Protein AF-A0A1Z9FB48-F1 (afdb_monomer_lite)

Secondary structure (DSSP, 8-state):
-EEEPGGGSTTTT-TTTHHHHTSHHHHHHHHHHHHHHHHHHHHTT--EEE---TT--TT-SSHHHHHHHHHHHHHHHHHHHHTT-SSSTTSSEEEEE--STTHHHHHHHHGGGS-HHHHHHEEEE--SSS--HHHHHTTTTTSEEEEEHHHHHHHHS----TT-HHHHHHHHHTTTSPPEEEE--B-TTTSTT--TTSPPPHHHHHHTT--HHHHTSBPSS---HHHHHHHHTTTTTSEEEE--TTTHHHHHHHHHHHHHHHHHHTS---PPPP---------

Sequence (283 aa):
MVRLGSDVLPVYTEPTWSYFWRKPDVRKYCETNFAHVGAKARELDVRLSMHPGQFTVLASDNPDIVNRSIEEFEYHVDCIRWMGYGQQFQDFKCNIHISGRQGPPGIINALPRLSQEARNVITIENDEMSWGIDASLELEKHVALVLDIHHHWVRTGEYIQPSDDRYHRVVDSWRGVRPVIHYSVSREDLLVGHDADTLPNMDELLEQGFKKQKLRAHSDMMWNNAVNDWALLFNDTADIMVESKHKNLASQKLLEHKVNTVCDLNNFKTVNVPKQELVSAKA

pLDDT: mean 92.71, std 16.54, range [28.78, 98.88]

Radius of gyration: 22.73 Å; chains: 1; bounding box: 52×79×64 Å

Foldseek 3Di:
DDEDELPPPPCCLPPVCVVVCVDPVNLVVLLVVLLVVLVVCVVVVHAYEYEQDPQLALQAPDVVSNVSNLSSLVSVLSSQVSNVALPAAQSHAYEYENPHPNQLVSVVVSLVVHDSSSQRHYEYEAALPDGGLVSSLVCLCRAQYEYAQQSNCLNPVDLDACPDPSNVSNLVSSVPPQAEYEYFWQECVLCPPPALADDDGPVVCVVVPDDSVRGSDGYQARRRLNSLVSQCNCVVRHHYQYDHNVHPVRVVVSVVSVVVVVVVVVVPDDDDDDDDDDDDDDD

Structure (mmCIF, N/CA/C/O backbone):
data_AF-A0A1Z9FB48-F1
#
_entry.id   AF-A0A1Z9FB48-F1
#
loop_
_atom_site.group_PDB
_atom_site.id
_atom_site.type_symbol
_atom_site.label_atom_id
_atom_site.label_alt_id
_atom_site.label_comp_id
_atom_site.label_asym_id
_atom_site.label_entity_id
_atom_site.label_seq_id
_atom_site.pdbx_PDB_ins_code
_atom_site.Cartn_x
_atom_site.Cartn_y
_atom_site.Cartn_z
_atom_site.occupancy
_atom_site.B_iso_or_equiv
_atom_site.auth_seq_id
_atom_site.auth_comp_id
_atom_site.auth_asym_id
_atom_site.auth_atom_id
_atom_site.pdbx_PDB_model_num
ATOM 1 N N . MET A 1 1 ? -5.428 11.693 -3.881 1.00 93.75 1 MET A N 1
ATOM 2 C CA . MET A 1 1 ? -4.548 10.553 -4.226 1.00 93.75 1 MET A CA 1
ATOM 3 C C . MET A 1 1 ? -5.351 9.476 -4.949 1.00 93.75 1 MET A C 1
ATOM 5 O O . MET A 1 1 ? -6.527 9.328 -4.647 1.00 93.75 1 MET A O 1
ATOM 9 N N . VAL A 1 2 ? -4.736 8.734 -5.877 1.00 96.00 2 VAL A N 1
ATOM 10 C CA . VAL A 1 2 ? -5.349 7.586 -6.575 1.00 96.00 2 VAL A CA 1
ATOM 11 C C . VAL A 1 2 ? -4.360 6.416 -6.640 1.00 96.00 2 VAL A C 1
ATOM 13 O O . VAL A 1 2 ? -3.172 6.617 -6.897 1.00 96.00 2 VAL A O 1
ATOM 16 N N . ARG A 1 3 ? -4.841 5.186 -6.424 1.00 97.81 3 ARG A N 1
ATOM 17 C CA . ARG A 1 3 ? -4.093 3.954 -6.714 1.00 97.81 3 ARG A CA 1
ATOM 18 C C . ARG A 1 3 ? -4.493 3.422 -8.084 1.00 97.81 3 ARG A C 1
ATOM 20 O O . ARG A 1 3 ? -5.663 3.120 -8.303 1.00 97.81 3 ARG A O 1
ATOM 27 N N . LEU A 1 4 ? -3.531 3.310 -8.990 1.00 97.50 4 LEU A N 1
ATOM 28 C CA . LEU A 1 4 ? -3.728 2.688 -10.294 1.00 97.50 4 LEU A CA 1
ATOM 29 C C . LEU A 1 4 ? -3.717 1.161 -10.144 1.00 97.50 4 LEU A C 1
ATOM 31 O O . LEU A 1 4 ? -2.961 0.618 -9.334 1.00 97.50 4 LEU A O 1
ATOM 35 N N . GLY A 1 5 ? -4.576 0.484 -10.906 1.00 95.50 5 GLY A N 1
ATOM 36 C CA . GLY A 1 5 ? -4.682 -0.975 -10.900 1.00 95.50 5 GLY A CA 1
ATOM 37 C C . GLY A 1 5 ? -3.482 -1.651 -11.563 1.00 95.50 5 GLY A C 1
ATOM 38 O O . GLY A 1 5 ? -2.932 -1.147 -12.542 1.00 95.50 5 GLY A O 1
ATOM 39 N N . SER A 1 6 ? -3.087 -2.809 -11.031 1.00 94.62 6 SER A N 1
ATOM 40 C CA . SER A 1 6 ? -2.021 -3.653 -11.594 1.00 94.62 6 SER A CA 1
ATOM 41 C C . SER A 1 6 ? -2.414 -4.330 -12.909 1.00 94.62 6 SER A C 1
ATOM 43 O O . SER A 1 6 ? -1.554 -4.813 -13.634 1.00 94.62 6 SER A O 1
ATOM 45 N N . ASP A 1 7 ? -3.700 -4.366 -13.243 1.00 93.38 7 ASP A N 1
ATOM 46 C CA . ASP A 1 7 ? -4.258 -4.987 -14.446 1.00 93.38 7 ASP A CA 1
ATOM 47 C C . ASP A 1 7 ? -4.158 -4.110 -15.706 1.00 93.38 7 ASP A C 1
ATOM 49 O O . ASP A 1 7 ? -4.633 -4.510 -16.768 1.00 93.38 7 ASP A O 1
ATOM 53 N N . VAL A 1 8 ? -3.514 -2.938 -15.615 1.00 95.00 8 VAL A N 1
ATOM 54 C CA . VAL A 1 8 ? -3.391 -1.985 -16.728 1.00 95.00 8 VAL A CA 1
ATOM 55 C C . VAL A 1 8 ? -2.708 -2.586 -17.962 1.00 95.00 8 VAL A C 1
ATOM 57 O O . VAL A 1 8 ? -3.186 -2.364 -19.074 1.00 95.00 8 VAL A O 1
ATOM 60 N N . LEU A 1 9 ? -1.641 -3.374 -17.787 1.00 96.31 9 LEU A N 1
ATOM 61 C CA . LEU A 1 9 ? -1.001 -4.148 -18.853 1.00 96.31 9 LEU A CA 1
ATOM 62 C C . LEU A 1 9 ? -1.113 -5.644 -18.513 1.00 96.31 9 LEU A C 1
ATOM 64 O O . LEU A 1 9 ? -0.298 -6.179 -17.758 1.00 96.31 9 LEU A O 1
ATOM 68 N N . PRO A 1 10 ? -2.141 -6.344 -19.020 1.00 95.25 10 PRO A N 1
ATOM 69 C CA . PRO A 1 10 ? -2.383 -7.732 -18.653 1.00 95.25 10 PRO A CA 1
ATOM 70 C C . PRO A 1 10 ? -1.242 -8.640 -19.114 1.00 95.25 10 PRO A C 1
ATOM 72 O O . PRO A 1 10 ? -0.627 -8.408 -20.156 1.00 95.25 10 PRO A O 1
ATOM 75 N N . VAL A 1 11 ? -0.999 -9.709 -18.349 1.00 95.25 11 VAL A N 1
ATOM 76 C CA . VAL A 1 11 ? -0.012 -10.764 -18.648 1.00 95.25 11 VAL A CA 1
ATOM 77 C C . VAL A 1 11 ? 1.412 -10.243 -18.918 1.00 95.25 11 VAL A C 1
ATOM 79 O O . VAL A 1 11 ? 2.176 -10.878 -19.642 1.00 95.25 11 VAL A O 1
ATOM 82 N N . TYR A 1 12 ? 1.786 -9.100 -18.323 1.00 96.75 12 TYR A N 1
ATOM 83 C CA . TYR A 1 12 ? 3.078 -8.439 -18.557 1.00 96.75 12 TYR A CA 1
ATOM 84 C C . TYR A 1 12 ? 4.283 -9.350 -18.318 1.00 96.75 12 TYR A C 1
ATOM 86 O O . TYR A 1 12 ? 5.206 -9.416 -19.131 1.00 96.75 12 TYR A O 1
ATOM 94 N N . THR A 1 13 ? 4.232 -10.087 -17.215 1.00 95.38 13 THR A N 1
ATOM 95 C CA . THR A 1 13 ? 5.287 -10.982 -16.731 1.00 95.38 13 THR A CA 1
ATOM 96 C C . THR A 1 13 ? 5.004 -12.453 -17.032 1.00 95.38 13 THR A C 1
ATOM 98 O O . THR A 1 13 ? 5.792 -13.329 -16.681 1.00 95.38 13 THR A O 1
ATOM 101 N N . GLU A 1 14 ? 3.888 -12.762 -17.700 1.00 95.69 14 GLU A N 1
ATOM 102 C CA . GLU A 1 14 ? 3.544 -14.143 -18.026 1.00 95.69 14 GLU A CA 1
ATOM 103 C C . GLU A 1 14 ? 4.484 -14.658 -19.138 1.00 95.69 14 GLU A C 1
ATOM 105 O O . GLU A 1 14 ? 4.623 -14.002 -20.177 1.00 95.69 14 GLU A O 1
ATOM 110 N N . PRO A 1 15 ? 5.155 -15.812 -18.965 1.00 94.94 15 PRO A N 1
ATOM 111 C CA . PRO A 1 15 ? 6.199 -16.264 -19.887 1.00 94.94 15 PRO A CA 1
ATOM 112 C C . PRO A 1 15 ? 5.787 -16.386 -21.361 1.00 94.94 15 PRO A C 1
ATOM 114 O O . PRO A 1 15 ? 6.610 -16.119 -22.238 1.00 94.94 15 PRO A O 1
ATOM 117 N N . THR A 1 16 ? 4.544 -16.770 -21.660 1.00 97.00 16 THR A N 1
ATOM 118 C CA . THR A 1 16 ? 4.069 -16.966 -23.041 1.00 97.00 16 THR A CA 1
ATOM 119 C C . THR A 1 16 ? 3.616 -15.675 -23.727 1.00 97.00 16 THR A C 1
ATOM 121 O O . THR A 1 16 ? 3.610 -15.617 -24.957 1.00 97.00 16 THR A O 1
ATOM 124 N N . TRP A 1 17 ? 3.315 -14.619 -22.963 1.00 96.44 17 TRP A N 1
ATOM 125 C CA . TRP A 1 17 ? 2.835 -13.334 -23.488 1.00 96.44 17 TRP A CA 1
ATOM 126 C C . TRP A 1 17 ? 3.787 -12.149 -23.286 1.00 96.44 17 TRP A C 1
ATOM 128 O O . TRP A 1 17 ? 3.702 -11.175 -24.037 1.00 96.44 17 TRP A O 1
ATOM 138 N N . SER A 1 18 ? 4.746 -12.236 -22.360 1.00 96.31 18 SER A N 1
ATOM 139 C CA . SER A 1 18 ? 5.678 -11.144 -22.021 1.00 96.31 18 SER A CA 1
ATOM 140 C C . SER A 1 18 ? 6.459 -10.587 -23.220 1.00 96.31 18 SER A C 1
ATOM 142 O O . SER A 1 18 ? 6.821 -9.409 -23.242 1.00 96.31 18 SER A O 1
ATOM 144 N N . TYR A 1 19 ? 6.683 -11.393 -24.266 1.00 96.62 19 TYR A N 1
ATOM 145 C CA . TYR A 1 19 ? 7.344 -10.950 -25.497 1.00 96.62 19 TYR A CA 1
ATOM 146 C C . TYR A 1 19 ? 6.632 -9.760 -26.159 1.00 96.62 19 TYR A C 1
ATOM 148 O O . TYR A 1 19 ? 7.297 -8.934 -26.783 1.00 96.62 19 TYR A O 1
ATOM 156 N N . PHE A 1 20 ? 5.300 -9.669 -26.044 1.00 97.94 20 PHE A N 1
ATOM 157 C CA . PHE A 1 20 ? 4.506 -8.590 -26.627 1.00 97.94 20 PHE A CA 1
ATOM 158 C C . PHE A 1 20 ? 4.889 -7.243 -26.008 1.00 97.94 20 PHE A C 1
ATOM 160 O O . PHE A 1 20 ? 5.197 -6.297 -26.730 1.00 97.94 20 PHE A O 1
ATOM 167 N N . TRP A 1 21 ? 4.979 -7.194 -24.680 1.00 97.00 21 TRP A N 1
ATOM 168 C CA . TRP A 1 21 ? 5.328 -5.991 -23.923 1.00 97.00 21 TRP A CA 1
ATOM 169 C C . TRP A 1 21 ? 6.788 -5.567 -24.082 1.00 97.00 21 TRP A C 1
ATOM 171 O O . TRP A 1 21 ? 7.136 -4.414 -23.848 1.00 97.00 21 TRP A O 1
ATOM 181 N N . ARG A 1 22 ? 7.645 -6.476 -24.558 1.00 95.50 22 ARG A N 1
ATOM 182 C CA . ARG A 1 22 ? 9.049 -6.188 -24.881 1.00 95.50 22 ARG A CA 1
ATOM 183 C C . ARG A 1 22 ? 9.238 -5.600 -26.284 1.00 95.50 22 ARG A C 1
ATOM 185 O O . ARG A 1 22 ? 10.342 -5.149 -26.593 1.00 95.50 22 ARG A O 1
ATOM 192 N N . LYS A 1 23 ? 8.205 -5.587 -27.139 1.00 98.25 23 LYS A N 1
ATOM 193 C CA . LYS A 1 23 ? 8.304 -5.046 -28.504 1.00 98.25 23 LYS A CA 1
ATOM 194 C C . LYS A 1 23 ? 8.561 -3.526 -28.477 1.00 98.25 23 LYS A C 1
ATOM 196 O O . LYS A 1 23 ? 7.883 -2.820 -27.728 1.00 98.25 23 LYS A O 1
ATOM 201 N N . PRO A 1 24 ? 9.511 -2.996 -29.275 1.00 98.31 24 PRO A N 1
ATOM 202 C CA . PRO A 1 24 ? 9.870 -1.575 -29.226 1.00 98.31 24 PRO A CA 1
ATOM 203 C C . PRO A 1 24 ? 8.714 -0.612 -29.521 1.00 98.31 24 PRO A C 1
ATOM 205 O O . PRO A 1 24 ? 8.592 0.419 -28.868 1.00 98.31 24 PRO A O 1
ATOM 208 N N . ASP A 1 25 ? 7.856 -0.948 -30.481 1.00 98.50 25 ASP A N 1
ATOM 209 C CA . ASP A 1 25 ? 6.675 -0.167 -30.854 1.00 98.50 25 ASP A CA 1
ATOM 210 C C . ASP A 1 25 ? 5.610 -0.167 -29.748 1.00 98.50 25 ASP A C 1
ATOM 212 O O . ASP A 1 25 ? 5.065 0.890 -29.429 1.00 98.50 25 ASP A O 1
ATOM 216 N N . VAL A 1 26 ? 5.383 -1.313 -29.096 1.00 98.44 26 VAL A N 1
ATOM 217 C CA . VAL A 1 26 ? 4.479 -1.428 -27.937 1.00 98.44 26 VAL A CA 1
ATOM 218 C C . VAL A 1 26 ? 4.989 -0.591 -26.765 1.00 98.44 26 VAL A C 1
ATOM 220 O O . VAL A 1 26 ? 4.242 0.210 -26.207 1.00 98.44 26 VAL A O 1
ATOM 223 N N . ARG A 1 27 ? 6.280 -0.698 -26.427 1.00 98.31 27 ARG A N 1
ATOM 224 C CA . ARG A 1 27 ? 6.891 0.132 -25.376 1.00 98.31 27 ARG A CA 1
ATOM 225 C C . ARG A 1 27 ? 6.791 1.614 -25.703 1.00 98.31 27 ARG A C 1
ATOM 227 O O . ARG A 1 27 ? 6.413 2.397 -24.838 1.00 98.31 27 ARG A O 1
ATOM 234 N N . LYS A 1 28 ? 7.055 1.999 -26.956 1.00 98.62 28 LYS A N 1
ATOM 235 C CA . LYS A 1 28 ? 6.955 3.397 -27.381 1.00 98.62 28 LYS A CA 1
ATOM 236 C C . LYS A 1 28 ? 5.527 3.934 -27.268 1.00 98.62 28 LYS A C 1
ATOM 238 O O . LYS A 1 28 ? 5.330 5.090 -26.879 1.00 98.62 28 LYS A O 1
ATOM 243 N N . TYR A 1 29 ? 4.536 3.104 -27.589 1.00 98.50 29 TYR A N 1
ATOM 244 C CA . TYR A 1 29 ? 3.127 3.426 -27.386 1.00 98.50 29 TYR A CA 1
ATOM 245 C C . TYR A 1 29 ? 2.810 3.643 -25.899 1.00 98.50 29 TYR A C 1
ATOM 247 O O . TYR A 1 29 ? 2.195 4.655 -25.558 1.00 98.50 29 TYR A O 1
ATOM 255 N N . CYS A 1 30 ? 3.263 2.747 -25.015 1.00 98.44 30 CYS A N 1
ATOM 256 C CA . CYS A 1 30 ? 3.085 2.894 -23.570 1.00 98.44 30 CYS A CA 1
ATOM 257 C C . CYS A 1 30 ? 3.759 4.171 -23.051 1.00 98.44 30 CYS A C 1
ATOM 259 O O . CYS A 1 30 ? 3.080 5.003 -22.460 1.00 98.44 30 CYS A O 1
ATOM 261 N N . GLU A 1 31 ? 5.043 4.384 -23.350 1.00 98.44 31 GLU A N 1
ATOM 262 C CA . GLU A 1 31 ? 5.794 5.602 -23.007 1.00 98.44 31 GLU A CA 1
ATOM 263 C C . GLU A 1 31 ? 5.024 6.878 -23.360 1.00 98.44 31 GLU A C 1
ATOM 265 O O . GLU A 1 31 ? 4.842 7.757 -22.522 1.00 98.44 31 GLU A O 1
ATOM 270 N N . THR A 1 32 ? 4.529 6.961 -24.598 1.00 98.50 32 THR A N 1
ATOM 271 C CA . THR A 1 32 ? 3.820 8.147 -25.098 1.00 98.50 32 THR A CA 1
ATOM 272 C C . THR A 1 32 ? 2.522 8.399 -24.329 1.00 98.50 32 THR A C 1
ATOM 274 O O . THR A 1 32 ? 2.224 9.535 -23.969 1.00 98.50 32 THR A O 1
ATOM 277 N N . ASN A 1 33 ? 1.739 7.352 -24.060 1.00 98.44 33 ASN A N 1
ATOM 278 C CA . ASN A 1 33 ? 0.416 7.511 -23.457 1.00 98.44 33 ASN A CA 1
ATOM 279 C C . ASN A 1 33 ? 0.459 7.629 -21.927 1.00 98.44 33 ASN A C 1
ATOM 281 O O . ASN A 1 33 ? -0.275 8.441 -21.363 1.00 98.44 33 ASN A O 1
ATOM 285 N N . PHE A 1 34 ? 1.342 6.894 -21.248 1.00 98.62 34 PHE A N 1
ATOM 286 C CA . PHE A 1 34 ? 1.547 7.049 -19.806 1.00 98.62 34 PHE A CA 1
ATOM 287 C C . PHE A 1 34 ? 2.133 8.423 -19.460 1.00 98.62 34 PHE A C 1
ATOM 289 O O . PHE A 1 34 ? 1.756 8.994 -18.435 1.00 98.62 34 PHE A O 1
ATOM 296 N N . ALA A 1 35 ? 2.962 9.017 -20.327 1.00 98.69 35 ALA A N 1
ATOM 297 C CA . ALA A 1 35 ? 3.474 10.369 -20.109 1.00 98.69 35 ALA A CA 1
ATOM 298 C C . ALA A 1 35 ? 2.341 11.401 -19.954 1.00 98.69 35 ALA A C 1
ATOM 300 O O . ALA A 1 35 ? 2.421 12.273 -19.085 1.00 98.69 35 ALA A O 1
ATOM 301 N N . HIS A 1 36 ? 1.251 11.270 -20.724 1.00 98.44 36 HIS A N 1
ATOM 302 C CA . HIS A 1 36 ? 0.068 12.125 -20.576 1.00 98.44 36 HIS A CA 1
ATOM 303 C C . HIS A 1 36 ? -0.621 11.942 -19.218 1.00 98.44 36 HIS A C 1
ATOM 305 O O . HIS A 1 36 ? -1.038 12.928 -18.611 1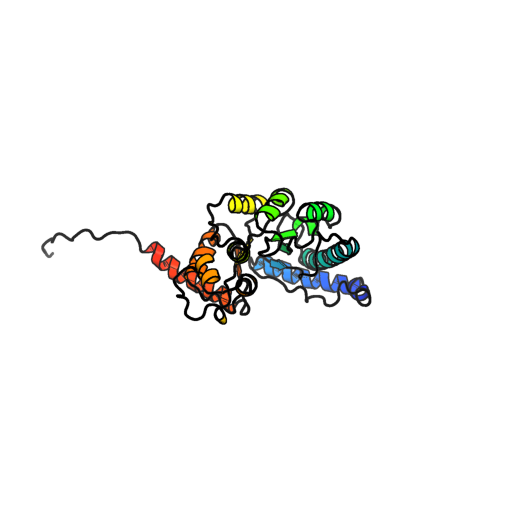.00 98.44 36 HIS A O 1
ATOM 311 N N . VAL A 1 37 ? -0.711 10.704 -18.716 1.00 98.25 37 VAL A N 1
ATOM 312 C CA . VAL A 1 37 ? -1.298 10.402 -17.398 1.00 98.25 37 VAL A CA 1
ATOM 313 C C . VAL A 1 37 ? -0.487 11.065 -16.290 1.00 98.25 37 VAL A C 1
ATOM 315 O O . VAL A 1 37 ? -1.048 11.781 -15.462 1.00 98.25 37 VAL A O 1
ATOM 318 N N . GLY A 1 38 ? 0.835 10.889 -16.302 1.00 98.38 38 GLY A N 1
ATOM 319 C CA . GLY A 1 38 ? 1.706 11.512 -15.309 1.00 98.38 38 GLY A CA 1
ATOM 320 C C . GLY A 1 38 ? 1.688 13.039 -15.377 1.00 98.38 38 GLY A C 1
ATOM 321 O O . GLY A 1 38 ? 1.630 13.700 -14.341 1.00 98.38 38 GLY A O 1
ATOM 322 N N . ALA A 1 39 ? 1.682 13.618 -16.584 1.00 98.56 39 ALA A N 1
ATOM 323 C CA . ALA A 1 39 ? 1.575 15.065 -16.764 1.00 98.56 39 ALA A CA 1
ATOM 324 C C . ALA A 1 39 ? 0.255 15.607 -16.200 1.00 98.56 39 ALA A C 1
ATOM 326 O O . ALA A 1 39 ? 0.269 16.575 -15.442 1.00 98.56 39 ALA A O 1
ATOM 327 N N . LYS A 1 40 ? -0.867 14.942 -16.501 1.00 98.62 40 LYS A N 1
ATOM 328 C CA . LYS A 1 40 ? -2.185 15.332 -15.994 1.00 98.62 40 LYS A CA 1
ATOM 329 C C . LYS A 1 40 ? -2.285 15.194 -14.474 1.00 98.62 40 LYS A C 1
ATOM 331 O O . LYS A 1 40 ? -2.857 16.065 -13.831 1.00 98.62 40 LYS A O 1
ATOM 336 N N . ALA A 1 41 ? -1.720 14.137 -13.892 1.00 98.38 41 ALA A N 1
ATOM 337 C CA . ALA A 1 41 ? -1.713 13.955 -12.443 1.00 98.38 41 ALA A CA 1
ATOM 338 C C . ALA A 1 41 ? -0.944 15.075 -11.727 1.00 98.38 41 ALA A C 1
ATOM 340 O O . ALA A 1 41 ? -1.450 15.621 -10.753 1.00 98.38 41 ALA A O 1
ATOM 341 N N . ARG A 1 42 ? 0.227 15.473 -12.246 1.00 97.88 42 ARG A N 1
ATOM 342 C CA . ARG A 1 42 ? 0.995 16.614 -11.715 1.00 97.88 42 ARG A CA 1
ATOM 343 C C . ARG A 1 42 ? 0.264 17.947 -11.885 1.00 97.88 42 ARG A C 1
ATOM 345 O O . ARG A 1 42 ? 0.261 18.745 -10.961 1.00 97.88 42 ARG A O 1
ATOM 352 N N . GLU A 1 43 ? -0.373 18.176 -13.035 1.00 98.38 43 GLU A N 1
ATOM 353 C CA . GLU A 1 43 ? -1.181 19.382 -13.293 1.00 98.38 43 GLU A CA 1
ATOM 354 C C . GLU A 1 43 ? -2.342 19.529 -12.300 1.00 98.38 43 GLU A C 1
ATOM 356 O O . GLU A 1 43 ? -2.647 20.637 -11.870 1.00 98.38 43 GLU A O 1
ATOM 361 N N . LEU A 1 44 ? -2.978 18.415 -11.933 1.00 98.19 44 LEU A N 1
ATOM 362 C CA . LEU A 1 44 ? -4.116 18.380 -11.012 1.00 98.19 44 LEU A CA 1
ATOM 363 C C . LEU A 1 44 ? -3.718 18.223 -9.536 1.00 98.19 44 LEU A C 1
ATOM 365 O O . LEU A 1 44 ? -4.606 18.071 -8.701 1.00 98.19 44 LEU A O 1
ATOM 369 N N . ASP A 1 45 ? -2.420 18.199 -9.223 1.00 97.00 45 ASP A N 1
ATOM 370 C CA . ASP A 1 45 ? -1.901 17.908 -7.879 1.00 97.00 45 ASP A CA 1
ATOM 371 C C . ASP A 1 45 ? -2.451 16.589 -7.285 1.00 97.00 45 ASP A C 1
ATOM 373 O O . ASP A 1 45 ? -2.815 16.460 -6.115 1.00 97.00 45 ASP A O 1
ATOM 377 N N . VAL A 1 46 ? -2.556 15.557 -8.129 1.00 97.19 46 VAL A N 1
ATOM 378 C CA . VAL A 1 46 ? -3.012 14.222 -7.731 1.00 97.19 46 VAL A CA 1
ATOM 379 C C . VAL A 1 46 ? -1.815 13.309 -7.527 1.00 97.19 46 VAL A C 1
ATOM 381 O O . VAL A 1 46 ? -1.177 12.853 -8.475 1.00 97.19 46 VAL A O 1
ATOM 384 N N . ARG A 1 47 ? -1.569 12.937 -6.270 1.00 97.62 47 ARG A N 1
ATOM 385 C CA . ARG A 1 47 ? -0.590 11.899 -5.943 1.00 97.62 47 ARG A CA 1
ATOM 386 C C . ARG A 1 47 ? -1.048 10.521 -6.423 1.00 97.62 47 ARG A C 1
ATOM 388 O O . ARG A 1 47 ? -2.143 10.067 -6.073 1.00 97.62 47 ARG A O 1
ATOM 395 N N . LEU A 1 48 ? -0.197 9.853 -7.195 1.00 98.19 48 LEU A N 1
ATOM 396 C CA . LEU A 1 48 ? -0.444 8.519 -7.733 1.00 98.19 48 LEU A CA 1
ATOM 397 C C . LEU A 1 48 ? 0.281 7.438 -6.927 1.00 98.19 48 LEU A C 1
ATOM 399 O O . LEU A 1 48 ? 1.288 7.687 -6.263 1.00 98.19 48 LEU A O 1
ATOM 403 N N . SER A 1 49 ? -0.252 6.222 -6.994 1.00 98.50 49 SER A N 1
ATOM 404 C CA . SER A 1 49 ? 0.386 5.037 -6.430 1.00 98.50 49 SER A CA 1
ATOM 405 C C . SER A 1 49 ? 0.022 3.769 -7.198 1.00 98.50 49 SER A C 1
ATOM 407 O O . SER A 1 49 ? -0.942 3.756 -7.964 1.00 98.50 49 SER A O 1
ATOM 409 N N . MET A 1 50 ? 0.759 2.693 -6.947 1.00 98.62 50 MET A N 1
ATOM 410 C CA . MET A 1 50 ? 0.399 1.323 -7.315 1.00 98.62 50 MET A CA 1
ATOM 411 C C . MET A 1 50 ? 0.615 0.397 -6.120 1.00 98.62 50 MET A C 1
ATOM 413 O O . MET A 1 50 ? 1.334 0.740 -5.178 1.00 98.62 50 MET A O 1
ATOM 417 N N . HIS A 1 51 ? -0.023 -0.768 -6.158 1.00 98.19 51 HIS A N 1
ATOM 418 C CA . HIS A 1 51 ? 0.180 -1.820 -5.171 1.00 98.19 51 HIS A CA 1
ATOM 419 C C . HIS A 1 51 ? 0.172 -3.180 -5.879 1.00 98.19 51 HIS A C 1
ATOM 421 O O . HIS A 1 51 ? -0.910 -3.729 -6.095 1.00 98.19 51 HIS A O 1
ATOM 427 N N . PRO A 1 52 ? 1.346 -3.720 -6.260 1.00 97.06 52 PRO A N 1
ATOM 428 C CA . PRO A 1 52 ? 1.452 -5.087 -6.752 1.00 97.06 52 PRO A CA 1
ATOM 429 C C . PRO A 1 52 ? 0.740 -6.069 -5.819 1.00 97.06 52 PRO A C 1
ATOM 431 O O . PRO A 1 52 ? 0.778 -5.919 -4.595 1.00 97.06 52 PRO A O 1
ATOM 434 N N . GLY A 1 53 ? 0.070 -7.064 -6.400 1.00 90.19 53 GLY A N 1
ATOM 435 C CA . GLY A 1 53 ? -0.735 -8.018 -5.640 1.00 90.19 53 GLY A CA 1
ATOM 436 C C . GLY A 1 53 ? 0.092 -8.950 -4.745 1.00 90.19 53 GLY A C 1
ATOM 437 O O . GLY A 1 53 ? 1.316 -9.024 -4.847 1.00 90.19 53 GLY A O 1
ATOM 438 N N . GLN A 1 54 ? -0.610 -9.744 -3.931 1.00 91.44 54 GLN A N 1
ATOM 439 C CA . GLN A 1 54 ? -0.062 -10.666 -2.916 1.00 91.44 54 GLN A CA 1
ATOM 440 C C . GLN A 1 54 ? 0.981 -11.692 -3.409 1.00 91.44 54 GLN A C 1
ATOM 442 O O . GLN A 1 54 ? 1.623 -12.354 -2.600 1.00 91.44 54 GLN A O 1
ATOM 447 N N . PHE A 1 55 ? 1.135 -11.865 -4.724 1.00 93.06 55 PHE A N 1
ATOM 448 C CA . PHE A 1 55 ? 2.131 -12.762 -5.318 1.00 93.06 55 PHE A CA 1
ATOM 449 C C . PHE A 1 55 ? 3.517 -12.115 -5.474 1.00 93.06 55 PHE A C 1
ATOM 451 O O . PHE A 1 55 ? 4.484 -12.822 -5.749 1.00 93.06 55 PHE A O 1
ATOM 458 N N . THR A 1 56 ? 3.627 -10.801 -5.256 1.00 97.06 56 THR A N 1
ATOM 459 C CA . THR A 1 56 ? 4.896 -10.061 -5.263 1.00 97.06 56 THR A CA 1
ATOM 460 C C . THR A 1 56 ? 5.544 -10.153 -3.884 1.00 97.06 56 THR A C 1
ATOM 462 O O . THR A 1 56 ? 5.280 -9.342 -3.002 1.00 97.06 56 THR A O 1
ATOM 465 N N . VAL A 1 57 ? 6.383 -11.167 -3.677 1.00 98.00 57 VAL A N 1
ATOM 466 C CA . VAL A 1 57 ? 6.978 -11.511 -2.378 1.00 98.00 57 VAL A CA 1
ATOM 467 C C . VAL A 1 57 ? 8.506 -11.446 -2.454 1.00 98.00 57 VAL A C 1
ATOM 469 O O . VAL A 1 57 ? 9.192 -12.462 -2.601 1.00 98.00 57 VAL A O 1
ATOM 472 N N . LEU A 1 58 ? 9.059 -10.237 -2.315 1.00 98.31 58 LEU A N 1
ATOM 473 C CA . LEU A 1 58 ? 10.512 -10.003 -2.362 1.00 98.31 58 LEU A CA 1
ATOM 474 C C . LEU A 1 58 ? 11.281 -10.709 -1.229 1.00 98.31 58 LEU A C 1
ATOM 476 O O . LEU A 1 58 ? 12.441 -11.064 -1.412 1.00 98.31 58 LEU A O 1
ATOM 480 N N . ALA A 1 59 ? 10.633 -10.965 -0.088 1.00 98.19 59 ALA A N 1
ATOM 481 C CA . ALA A 1 59 ? 11.228 -11.642 1.067 1.00 98.19 59 ALA A CA 1
ATOM 482 C C . ALA A 1 59 ? 10.953 -13.164 1.115 1.00 98.19 59 ALA A C 1
ATOM 484 O O . ALA A 1 59 ? 10.948 -13.770 2.190 1.00 98.19 59 ALA A O 1
ATOM 485 N N . SER A 1 60 ? 10.651 -13.810 -0.017 1.00 98.12 60 SER A N 1
ATOM 486 C CA . SER A 1 60 ? 10.404 -15.262 -0.057 1.00 98.12 60 SER A CA 1
ATOM 487 C C . SER A 1 60 ? 11.678 -16.068 0.220 1.00 98.12 60 SER A C 1
ATOM 489 O O . SER A 1 60 ? 12.755 -15.690 -0.220 1.00 98.12 60 SER A O 1
ATOM 491 N N . ASP A 1 61 ? 11.566 -17.209 0.905 1.00 97.19 61 ASP A N 1
ATOM 492 C CA . ASP A 1 61 ? 12.642 -18.203 1.069 1.00 97.19 61 ASP A CA 1
ATOM 493 C C . ASP A 1 61 ? 12.926 -19.002 -0.218 1.00 97.19 61 ASP A C 1
ATOM 495 O O . ASP A 1 61 ? 13.939 -19.693 -0.306 1.00 97.19 61 ASP A O 1
ATOM 499 N N . ASN A 1 62 ? 12.068 -18.883 -1.237 1.00 98.19 62 ASN A N 1
ATOM 500 C CA . ASN A 1 62 ? 12.264 -19.493 -2.545 1.00 98.19 62 ASN A CA 1
ATOM 501 C C . ASN A 1 62 ? 12.853 -18.469 -3.543 1.00 98.19 62 ASN A C 1
ATOM 503 O O . ASN A 1 62 ? 12.168 -17.499 -3.892 1.00 98.19 62 ASN A O 1
ATOM 507 N N . PRO A 1 63 ? 14.071 -18.690 -4.076 1.00 97.75 63 PRO A N 1
ATOM 508 C CA . PRO A 1 63 ? 14.711 -17.751 -4.998 1.00 97.75 63 PRO A CA 1
ATOM 509 C C . PRO A 1 63 ? 13.914 -17.523 -6.292 1.00 97.75 63 PRO A C 1
ATOM 511 O O . PRO A 1 63 ? 13.920 -16.409 -6.813 1.00 97.75 63 PRO A O 1
ATOM 514 N N . ASP A 1 64 ? 13.166 -18.515 -6.782 1.00 97.94 64 ASP A N 1
ATOM 515 C CA . ASP A 1 64 ? 12.331 -18.373 -7.982 1.00 97.94 64 ASP A CA 1
ATOM 516 C C . ASP A 1 64 ? 11.105 -17.487 -7.737 1.00 97.94 64 ASP A C 1
ATOM 518 O O . ASP A 1 64 ? 10.610 -16.827 -8.653 1.00 97.94 64 ASP A O 1
ATOM 522 N N . ILE A 1 65 ? 10.588 -17.457 -6.504 1.00 98.19 65 ILE A N 1
ATOM 523 C CA . ILE A 1 65 ? 9.537 -16.504 -6.121 1.00 98.19 65 ILE A CA 1
ATOM 524 C C . ILE A 1 65 ? 10.124 -15.096 -6.070 1.00 98.19 65 ILE A C 1
ATOM 526 O O . ILE A 1 65 ? 9.518 -14.183 -6.625 1.00 98.19 65 ILE A O 1
ATOM 530 N N . VAL A 1 66 ? 11.317 -14.918 -5.494 1.00 98.56 66 VAL A N 1
ATOM 531 C CA . VAL A 1 66 ? 11.992 -13.609 -5.467 1.00 98.56 66 VAL A CA 1
ATOM 532 C C . VAL A 1 66 ? 12.257 -13.100 -6.888 1.00 98.56 66 VAL A C 1
ATOM 534 O O . VAL A 1 66 ? 11.959 -11.948 -7.183 1.00 98.56 66 VAL A O 1
ATOM 537 N N . ASN A 1 67 ? 12.749 -13.954 -7.792 1.00 98.38 67 ASN A N 1
ATOM 538 C CA . ASN A 1 67 ? 13.014 -13.589 -9.189 1.00 98.38 67 ASN A CA 1
ATOM 539 C C . ASN A 1 67 ? 11.749 -13.104 -9.911 1.00 98.38 67 ASN A C 1
ATOM 541 O O . ASN A 1 67 ? 11.763 -12.033 -10.513 1.00 98.38 67 ASN A O 1
ATOM 545 N N . ARG A 1 68 ? 10.644 -13.852 -9.796 1.00 97.88 68 ARG A N 1
ATOM 546 C CA . ARG A 1 68 ? 9.352 -13.464 -10.387 1.00 97.88 68 ARG A CA 1
ATOM 547 C C . ARG A 1 68 ? 8.764 -12.215 -9.740 1.00 97.88 68 ARG 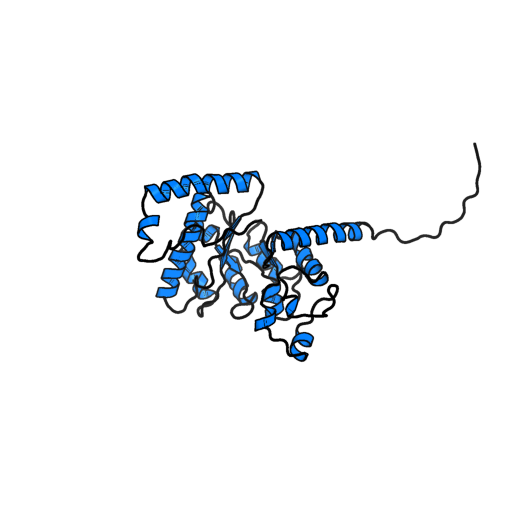A C 1
ATOM 549 O O . ARG A 1 68 ? 8.180 -11.393 -10.429 1.00 97.88 68 ARG A O 1
ATOM 556 N N . SER A 1 69 ? 8.956 -12.046 -8.434 1.00 98.44 69 SER A N 1
ATOM 557 C CA . SER A 1 69 ? 8.496 -10.857 -7.708 1.00 98.44 69 SER A CA 1
ATOM 558 C C . SER A 1 69 ? 9.257 -9.604 -8.129 1.00 98.44 69 SER A C 1
ATOM 560 O O . SER A 1 69 ? 8.665 -8.536 -8.201 1.00 98.44 69 SER A O 1
ATOM 562 N N . ILE A 1 70 ? 10.552 -9.721 -8.436 1.00 98.69 70 ILE A N 1
ATOM 563 C CA . ILE A 1 70 ? 11.330 -8.616 -9.007 1.00 98.69 70 ILE A CA 1
ATOM 564 C C . ILE A 1 70 ? 10.811 -8.270 -10.403 1.00 98.69 70 ILE A C 1
ATOM 566 O O . ILE A 1 70 ? 10.593 -7.097 -10.672 1.00 98.69 70 ILE A O 1
ATOM 570 N N . GLU A 1 71 ? 10.564 -9.259 -11.270 1.00 97.81 71 GLU A N 1
ATOM 571 C CA . GLU A 1 71 ? 9.996 -9.007 -12.605 1.00 97.81 71 GLU A CA 1
ATOM 572 C C . GLU A 1 71 ? 8.611 -8.339 -12.521 1.00 97.81 71 GLU A C 1
ATOM 574 O O . GLU A 1 71 ? 8.354 -7.355 -13.213 1.00 97.81 71 GLU A O 1
ATOM 579 N N . GLU A 1 72 ? 7.748 -8.810 -11.617 1.00 98.00 72 GLU A N 1
ATOM 580 C CA . GLU A 1 72 ? 6.427 -8.226 -11.361 1.00 98.00 72 GLU A CA 1
ATOM 581 C C . GLU A 1 72 ? 6.515 -6.811 -10.782 1.00 98.00 72 GLU A C 1
ATOM 583 O O . GLU A 1 72 ? 5.754 -5.926 -11.172 1.00 98.00 72 GLU A O 1
ATOM 588 N N . PHE A 1 73 ? 7.461 -6.553 -9.880 1.00 98.69 73 PHE A N 1
ATOM 589 C CA . PHE A 1 73 ? 7.675 -5.208 -9.359 1.00 98.69 73 PHE A CA 1
ATOM 590 C C . PHE A 1 73 ? 8.196 -4.269 -10.456 1.00 98.69 73 PHE A C 1
ATOM 592 O O . PHE A 1 73 ? 7.686 -3.162 -10.608 1.00 98.69 73 PHE A O 1
ATOM 599 N N . GLU A 1 74 ? 9.150 -4.719 -11.275 1.00 98.50 74 GLU A N 1
ATOM 600 C CA . GLU A 1 74 ? 9.701 -3.944 -12.392 1.00 98.50 74 GLU A CA 1
ATOM 601 C C . GLU A 1 74 ? 8.659 -3.625 -13.468 1.00 98.50 74 GLU A C 1
ATOM 603 O O . GLU A 1 74 ? 8.706 -2.538 -14.035 1.00 98.50 74 GLU A O 1
ATOM 608 N N . TYR A 1 75 ? 7.663 -4.487 -13.690 1.00 97.88 75 TYR A N 1
ATOM 609 C CA . TYR A 1 75 ? 6.493 -4.155 -14.512 1.00 97.88 75 TYR A CA 1
ATOM 610 C C . TYR A 1 75 ? 5.773 -2.891 -14.008 1.00 97.88 75 TYR A C 1
ATOM 612 O O . TYR A 1 75 ? 5.491 -1.960 -14.770 1.00 97.88 75 TYR A O 1
ATOM 620 N N . HIS A 1 76 ? 5.492 -2.825 -12.708 1.00 98.69 76 HIS A N 1
ATOM 621 C CA . HIS A 1 76 ? 4.856 -1.643 -12.132 1.00 98.69 76 HIS A CA 1
ATOM 622 C C . HIS A 1 76 ? 5.771 -0.425 -12.282 1.00 98.69 76 HIS A C 1
ATOM 624 O O . HIS A 1 76 ? 5.309 0.667 -12.608 1.00 98.69 76 HIS A O 1
ATOM 630 N N . VAL A 1 77 ? 7.081 -0.617 -12.123 1.00 98.75 77 VAL A N 1
ATOM 631 C CA . VAL A 1 77 ? 8.070 0.450 -12.286 1.00 98.75 77 VAL A CA 1
ATOM 632 C C . VAL A 1 77 ? 8.189 0.904 -13.746 1.00 98.75 77 VAL A C 1
ATOM 634 O O . VAL A 1 77 ? 8.394 2.094 -13.965 1.00 98.75 77 VAL A O 1
ATOM 637 N N . ASP A 1 78 ? 7.983 0.036 -14.741 1.00 98.62 78 ASP A N 1
ATOM 638 C CA . ASP A 1 78 ? 7.854 0.414 -16.156 1.00 98.62 78 ASP A CA 1
ATOM 639 C C . ASP A 1 78 ? 6.682 1.389 -16.359 1.00 98.62 78 ASP A C 1
ATOM 641 O O . ASP A 1 78 ? 6.859 2.470 -16.923 1.00 98.62 78 ASP A O 1
ATOM 645 N N . CYS A 1 79 ? 5.506 1.083 -15.804 1.00 98.69 79 CYS A N 1
ATOM 646 C CA . CYS A 1 79 ? 4.366 2.007 -15.844 1.00 98.69 79 CYS A CA 1
ATOM 647 C C . CYS A 1 79 ? 4.706 3.349 -15.172 1.00 98.69 79 CYS A C 1
ATOM 649 O O . CYS A 1 79 ? 4.416 4.420 -15.709 1.00 98.69 79 CYS A O 1
ATOM 651 N N . ILE A 1 80 ? 5.362 3.301 -14.010 1.00 98.81 80 ILE A N 1
ATOM 652 C CA . ILE A 1 80 ? 5.755 4.477 -13.222 1.00 98.81 80 ILE A CA 1
ATOM 653 C C . ILE A 1 80 ? 6.757 5.361 -13.974 1.00 98.81 80 ILE A C 1
ATOM 655 O O . ILE A 1 80 ? 6.541 6.571 -14.095 1.00 98.81 80 ILE A O 1
ATOM 659 N N . ARG A 1 81 ? 7.829 4.779 -14.524 1.00 98.62 81 ARG A N 1
ATOM 660 C CA . ARG A 1 81 ? 8.858 5.528 -15.265 1.00 98.62 81 ARG A CA 1
ATOM 661 C C . ARG A 1 81 ? 8.294 6.119 -16.555 1.00 98.62 81 ARG A C 1
ATOM 663 O O . ARG A 1 81 ? 8.634 7.246 -16.902 1.00 98.62 81 ARG A O 1
ATOM 670 N N . TRP A 1 82 ? 7.365 5.431 -17.222 1.00 98.75 82 TRP A N 1
ATOM 671 C CA . TRP A 1 82 ? 6.672 5.966 -18.400 1.00 98.75 82 TRP A CA 1
ATOM 672 C C . TRP A 1 82 ? 5.731 7.132 -18.074 1.00 98.75 82 TRP A C 1
ATOM 674 O O . TRP A 1 82 ? 5.553 8.019 -18.903 1.00 98.75 82 TRP A O 1
ATOM 684 N N . MET A 1 83 ? 5.197 7.205 -16.851 1.00 98.75 83 MET A N 1
ATOM 685 C CA . MET A 1 83 ? 4.493 8.393 -16.341 1.00 98.75 83 MET A CA 1
ATOM 686 C C . MET A 1 83 ? 5.444 9.548 -15.949 1.00 98.75 83 MET A C 1
ATOM 688 O O . MET A 1 83 ? 4.999 10.637 -15.562 1.00 98.75 83 MET A O 1
ATOM 692 N N . GLY A 1 84 ? 6.759 9.350 -16.064 1.00 98.56 84 GLY A N 1
ATOM 693 C CA . GLY A 1 84 ? 7.781 10.339 -15.721 1.00 98.56 84 GLY A CA 1
ATOM 694 C C . GLY A 1 84 ? 8.083 10.433 -14.224 1.00 98.56 84 GLY A C 1
ATOM 695 O O . GLY A 1 84 ? 8.518 11.488 -13.772 1.00 98.56 84 GLY A O 1
ATOM 696 N N . TYR A 1 85 ? 7.820 9.369 -13.464 1.00 98.75 85 TYR A N 1
ATOM 697 C CA . TYR A 1 85 ? 8.163 9.254 -12.044 1.00 98.75 85 TYR A CA 1
ATOM 698 C C . TYR A 1 85 ? 9.376 8.333 -11.827 1.00 98.75 85 TYR A C 1
ATOM 700 O O . TYR A 1 85 ? 9.981 7.843 -12.785 1.00 98.75 85 TYR A O 1
ATOM 708 N N . GLY A 1 86 ? 9.753 8.112 -10.567 1.00 98.31 86 GLY A N 1
ATOM 709 C CA . GLY A 1 86 ? 10.948 7.369 -10.179 1.00 98.31 86 GLY A CA 1
ATOM 710 C C . GLY A 1 86 ? 12.236 8.159 -10.390 1.00 98.31 86 GLY A C 1
ATOM 711 O O . GLY A 1 86 ? 13.319 7.582 -10.312 1.00 98.31 86 GLY A O 1
ATOM 712 N N . GLN A 1 87 ? 12.136 9.466 -10.644 1.00 98.06 87 GLN A N 1
ATOM 713 C CA . GLN A 1 87 ? 13.282 10.356 -10.838 1.00 98.06 87 GLN A CA 1
ATOM 714 C C . GLN A 1 87 ? 13.803 10.876 -9.495 1.00 98.06 87 GLN A C 1
ATOM 716 O O . GLN A 1 87 ? 15.004 11.093 -9.334 1.00 98.06 87 GLN A O 1
ATOM 721 N N . GLN A 1 88 ? 12.906 11.053 -8.523 1.00 98.06 88 GLN A N 1
ATOM 722 C CA . GLN A 1 88 ? 13.222 11.485 -7.165 1.00 98.06 88 GLN A CA 1
ATOM 723 C C . GLN A 1 88 ? 12.662 10.496 -6.142 1.00 98.06 88 GLN A C 1
ATOM 725 O O . GLN A 1 88 ? 11.727 9.748 -6.422 1.00 98.06 88 GLN A O 1
ATOM 730 N N . PHE A 1 89 ? 13.242 10.481 -4.941 1.00 98.44 89 PHE A N 1
ATOM 731 C CA . PHE A 1 89 ? 12.767 9.618 -3.862 1.00 98.44 89 PHE A CA 1
ATOM 732 C C . PHE A 1 89 ? 11.306 9.941 -3.532 1.00 98.44 89 PHE A C 1
ATOM 734 O O . PHE A 1 89 ? 10.987 11.071 -3.176 1.00 98.44 89 PHE A O 1
ATOM 741 N N . GLN A 1 90 ? 10.442 8.935 -3.650 1.00 98.38 90 GLN A N 1
ATOM 742 C CA . GLN A 1 90 ? 9.019 8.979 -3.325 1.00 98.38 90 GLN A CA 1
ATOM 743 C C . GLN A 1 90 ? 8.217 10.052 -4.080 1.00 98.38 90 GLN A C 1
ATOM 745 O O . GLN A 1 90 ? 7.170 10.499 -3.602 1.00 98.38 90 GLN A O 1
ATOM 750 N N . ASP A 1 91 ? 8.652 10.408 -5.298 1.00 97.94 91 ASP A N 1
ATOM 751 C CA . ASP A 1 91 ? 7.821 11.156 -6.258 1.00 97.94 91 ASP A CA 1
ATOM 752 C C . ASP A 1 91 ? 6.596 10.343 -6.730 1.00 97.94 91 ASP A C 1
ATOM 754 O O . ASP A 1 91 ? 5.620 10.900 -7.232 1.00 97.94 91 ASP A O 1
ATOM 758 N N . PHE A 1 92 ? 6.622 9.030 -6.494 1.00 98.62 92 PHE A N 1
ATOM 759 C CA . PHE A 1 92 ? 5.534 8.077 -6.651 1.00 98.62 92 PHE A CA 1
ATOM 760 C C . PHE A 1 92 ? 5.630 7.005 -5.560 1.00 98.62 92 PHE A C 1
ATOM 762 O O . PHE A 1 92 ? 6.720 6.696 -5.084 1.00 98.62 92 PHE A O 1
ATOM 769 N N . LYS A 1 93 ? 4.492 6.407 -5.193 1.00 98.12 93 LYS A N 1
ATOM 770 C CA . LYS A 1 93 ? 4.409 5.317 -4.209 1.00 98.12 93 LYS A CA 1
ATOM 771 C C . LYS A 1 93 ? 4.086 3.977 -4.880 1.00 98.12 93 LYS A C 1
ATOM 773 O O . LYS A 1 93 ? 2.990 3.812 -5.413 1.00 98.12 93 LYS A O 1
ATOM 778 N N . CYS A 1 94 ? 4.979 2.997 -4.799 1.00 98.75 94 CYS A N 1
ATOM 779 C CA . CYS A 1 94 ? 4.730 1.615 -5.217 1.00 98.75 94 CYS A CA 1
ATOM 780 C C . CYS A 1 94 ? 4.818 0.685 -4.005 1.00 98.75 94 CYS A C 1
ATOM 782 O O . CYS A 1 94 ? 5.904 0.382 -3.515 1.00 98.75 94 CYS A O 1
ATOM 784 N N . ASN A 1 95 ? 3.661 0.269 -3.504 1.00 98.62 95 ASN A N 1
ATOM 785 C CA . ASN A 1 95 ? 3.535 -0.336 -2.188 1.00 98.62 95 ASN A CA 1
ATOM 786 C C . ASN A 1 95 ? 3.482 -1.857 -2.232 1.00 98.62 95 ASN A C 1
ATOM 788 O O . ASN A 1 95 ? 2.715 -2.405 -3.015 1.00 98.62 95 ASN A O 1
ATOM 792 N N . ILE A 1 96 ? 4.227 -2.528 -1.359 1.00 98.31 96 ILE A N 1
ATOM 793 C CA . ILE A 1 96 ? 4.122 -3.973 -1.137 1.00 98.31 96 ILE A CA 1
ATOM 794 C C . ILE A 1 96 ? 4.213 -4.291 0.359 1.00 98.31 96 ILE A C 1
ATOM 796 O O . ILE A 1 96 ? 4.729 -3.501 1.149 1.00 98.31 96 ILE A O 1
ATOM 800 N N . HIS A 1 97 ? 3.767 -5.481 0.745 1.00 98.12 97 HIS A N 1
ATOM 801 C CA . HIS A 1 97 ? 4.030 -6.023 2.076 1.00 98.12 97 HIS A CA 1
ATOM 802 C C . HIS A 1 97 ? 5.364 -6.779 2.109 1.00 98.12 97 HIS A C 1
ATOM 804 O O . HIS A 1 97 ? 5.889 -7.203 1.077 1.00 98.12 97 HIS A O 1
ATOM 810 N N . ILE A 1 98 ? 5.885 -7.021 3.315 1.00 98.00 98 ILE A N 1
ATOM 811 C CA . ILE A 1 98 ? 7.047 -7.902 3.514 1.00 98.00 98 ILE A CA 1
ATOM 812 C C . ILE A 1 98 ? 6.686 -9.349 3.137 1.00 98.00 98 ILE A C 1
ATOM 814 O O . ILE A 1 98 ? 7.380 -9.980 2.339 1.00 98.00 98 ILE A O 1
ATOM 818 N N . SER A 1 99 ? 5.586 -9.858 3.708 1.00 92.94 99 SER A N 1
ATOM 819 C CA . SER A 1 99 ? 5.018 -11.212 3.566 1.00 92.94 99 SER A CA 1
ATOM 820 C C . SER A 1 99 ? 5.981 -12.387 3.805 1.00 92.94 99 SER A C 1
ATOM 822 O O . SER A 1 99 ? 5.819 -13.129 4.769 1.00 92.94 99 SER A O 1
ATOM 824 N N . GLY A 1 100 ? 6.960 -12.600 2.929 1.00 94.94 100 GLY A N 1
ATOM 825 C CA . GLY A 1 100 ? 7.782 -13.806 2.869 1.00 94.94 100 GLY A CA 1
ATOM 826 C C . GLY A 1 100 ? 8.577 -14.113 4.143 1.00 94.94 100 GLY A C 1
ATOM 827 O O . GLY A 1 100 ? 8.828 -13.254 4.986 1.00 94.94 100 GLY A O 1
ATOM 828 N N . ARG A 1 101 ? 8.983 -15.3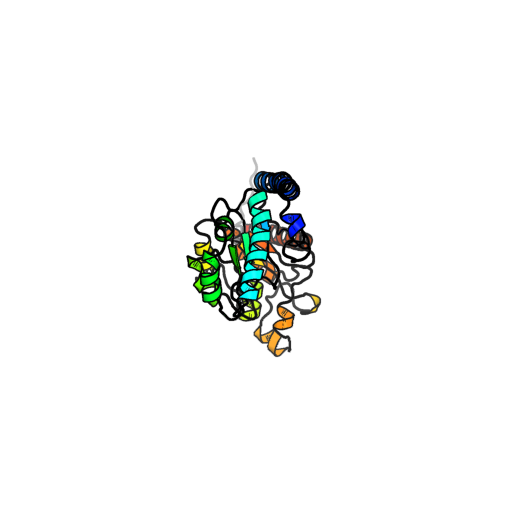80 4.278 1.00 96.81 101 ARG A N 1
ATOM 829 C CA . ARG A 1 101 ? 9.616 -15.927 5.491 1.00 96.81 101 ARG A CA 1
ATOM 830 C C . ARG A 1 101 ? 10.978 -15.326 5.828 1.00 96.81 101 ARG A C 1
ATOM 832 O O . ARG A 1 101 ? 11.392 -15.436 6.976 1.00 96.81 101 ARG A O 1
ATOM 839 N N . GLN A 1 102 ? 11.666 -14.707 4.867 1.00 98.00 102 GLN A N 1
ATOM 840 C CA . GLN A 1 102 ? 12.936 -14.031 5.139 1.00 98.00 102 GLN A CA 1
ATOM 841 C C . GLN A 1 102 ? 12.755 -12.683 5.852 1.00 98.00 102 GLN A C 1
ATOM 843 O O . GLN A 1 102 ? 13.750 -12.119 6.298 1.00 98.00 102 GLN A O 1
ATOM 848 N N . GLY A 1 103 ? 11.527 -12.158 5.955 1.00 98.19 103 GLY A N 1
ATOM 849 C CA . GLY A 1 103 ? 11.241 -10.922 6.682 1.00 98.19 103 GLY A CA 1
ATOM 850 C C . GLY A 1 103 ? 11.991 -9.692 6.140 1.00 98.19 103 GLY A C 1
ATOM 851 O O . GLY A 1 103 ? 12.343 -9.653 4.954 1.00 98.19 103 GLY A O 1
ATOM 852 N N . PRO A 1 104 ? 12.262 -8.688 6.994 1.00 98.62 104 PRO A N 1
ATOM 853 C CA . PRO A 1 104 ? 13.022 -7.492 6.623 1.00 98.62 104 PRO A CA 1
ATOM 854 C C . PRO A 1 104 ? 14.379 -7.776 5.944 1.00 98.62 104 PRO A C 1
ATOM 856 O O . PRO A 1 104 ? 14.642 -7.172 4.898 1.00 98.62 104 PRO A O 1
ATOM 859 N N . PRO A 1 105 ? 15.211 -8.737 6.406 1.00 98.69 105 PRO A N 1
ATOM 860 C CA . PRO A 1 105 ? 16.445 -9.104 5.704 1.00 98.69 105 PRO A CA 1
ATOM 861 C C . PRO A 1 105 ? 16.237 -9.500 4.236 1.00 98.69 105 PRO A C 1
ATOM 863 O O . PRO A 1 105 ? 17.042 -9.143 3.377 1.00 98.69 105 PRO A O 1
ATOM 866 N N . GLY A 1 106 ? 15.138 -10.195 3.926 1.00 98.50 106 GLY A N 1
ATOM 867 C CA . GLY A 1 106 ? 14.787 -10.564 2.554 1.00 98.50 106 GLY A CA 1
ATOM 868 C C . GLY A 1 106 ? 14.550 -9.350 1.653 1.00 98.50 106 GLY A C 1
ATOM 869 O O . GLY A 1 106 ? 15.042 -9.318 0.525 1.00 98.50 106 GLY A O 1
ATOM 870 N N . ILE A 1 107 ? 13.868 -8.320 2.168 1.00 98.69 107 ILE A N 1
ATOM 871 C CA . ILE A 1 107 ? 13.675 -7.052 1.449 1.00 98.69 107 ILE A CA 1
ATOM 872 C C . ILE A 1 107 ? 15.024 -6.379 1.198 1.00 98.69 107 ILE A C 1
ATOM 874 O O . ILE A 1 107 ? 15.329 -6.051 0.053 1.00 98.69 107 ILE A O 1
ATOM 878 N N . ILE A 1 108 ? 15.860 -6.239 2.233 1.00 98.75 108 ILE A N 1
ATOM 879 C CA . ILE A 1 108 ? 17.191 -5.617 2.124 1.00 98.75 108 ILE A CA 1
ATOM 880 C C . ILE A 1 108 ? 18.037 -6.317 1.053 1.00 98.75 108 ILE A C 1
ATOM 882 O O . ILE A 1 108 ? 18.674 -5.647 0.244 1.00 98.75 108 ILE A O 1
ATOM 886 N N . ASN A 1 109 ? 17.991 -7.650 0.993 1.00 98.56 109 ASN A N 1
ATOM 887 C CA . ASN A 1 109 ? 18.709 -8.443 -0.007 1.00 98.56 109 ASN A CA 1
ATOM 888 C C . ASN A 1 109 ? 18.156 -8.277 -1.435 1.00 98.56 109 ASN A C 1
ATOM 890 O O . ASN A 1 109 ? 18.900 -8.435 -2.406 1.00 98.56 109 ASN A O 1
ATOM 894 N N . ALA A 1 110 ? 16.867 -7.965 -1.586 1.00 98.56 110 ALA A N 1
ATOM 895 C CA . ALA A 1 110 ? 16.242 -7.735 -2.885 1.00 98.56 110 ALA A CA 1
ATOM 896 C C . ALA A 1 110 ? 16.525 -6.328 -3.440 1.00 98.56 110 ALA A C 1
ATOM 898 O O . ALA A 1 110 ? 16.681 -6.184 -4.652 1.00 98.56 110 ALA A O 1
ATOM 899 N N . LEU A 1 111 ? 16.647 -5.302 -2.586 1.00 98.69 111 LEU A N 1
ATOM 900 C CA . LEU A 1 111 ? 16.805 -3.902 -3.016 1.00 98.69 111 LEU A CA 1
ATOM 901 C C . LEU A 1 111 ? 17.950 -3.663 -4.020 1.00 98.69 111 LEU A C 1
ATOM 903 O O . LEU A 1 111 ? 17.713 -2.959 -5.000 1.00 98.69 111 LEU A O 1
ATOM 907 N N . PRO A 1 112 ? 19.168 -4.226 -3.867 1.00 98.56 112 PRO A N 1
ATOM 908 C CA . PRO A 1 112 ? 20.253 -4.027 -4.834 1.00 98.56 112 PRO A CA 1
ATOM 909 C C . PRO A 1 112 ? 19.962 -4.579 -6.233 1.00 98.56 112 PRO A C 1
ATOM 911 O O . PRO A 1 112 ? 20.686 -4.255 -7.170 1.00 98.56 112 PRO A O 1
ATOM 914 N N . ARG A 1 113 ? 18.940 -5.430 -6.368 1.00 98.62 113 ARG A N 1
ATOM 915 C CA . ARG A 1 113 ? 18.536 -6.077 -7.621 1.00 98.62 113 ARG A CA 1
ATOM 916 C C . ARG A 1 113 ? 17.444 -5.304 -8.365 1.00 98.62 113 ARG A C 1
ATOM 918 O O . ARG A 1 113 ? 17.134 -5.666 -9.494 1.00 98.62 113 ARG A O 1
ATOM 925 N N . LEU A 1 114 ? 16.860 -4.292 -7.725 1.00 98.75 114 LEU A N 1
ATOM 926 C CA . LEU A 1 114 ? 15.849 -3.412 -8.301 1.00 98.75 114 LEU A CA 1
ATOM 927 C C . LEU A 1 114 ? 16.506 -2.257 -9.072 1.00 98.75 114 LEU A C 1
ATOM 929 O O . LEU A 1 114 ? 17.618 -1.829 -8.741 1.00 98.75 114 LEU A O 1
ATOM 933 N N . SER A 1 115 ? 15.803 -1.716 -10.069 1.00 98.81 115 SER A N 1
ATOM 934 C CA . SER A 1 115 ? 16.225 -0.511 -10.788 1.00 98.81 115 SER A CA 1
ATOM 935 C C . SER A 1 115 ? 16.335 0.705 -9.853 1.00 98.81 115 SER A C 1
ATOM 937 O O . SER A 1 115 ? 15.828 0.716 -8.726 1.00 98.81 115 SER A O 1
ATOM 939 N N . GLN A 1 116 ? 16.995 1.775 -10.306 1.00 98.50 116 GLN A N 1
ATOM 940 C CA . GLN A 1 116 ? 17.062 3.004 -9.513 1.00 98.50 116 GLN A CA 1
ATOM 941 C C . GLN A 1 116 ? 15.667 3.607 -9.295 1.00 98.50 116 GLN A C 1
ATOM 943 O O . GLN A 1 116 ? 15.344 4.006 -8.179 1.00 98.50 116 GLN A O 1
ATOM 948 N N . GLU A 1 117 ? 14.833 3.619 -10.332 1.00 98.75 117 GLU A N 1
ATOM 949 C CA . GLU A 1 117 ? 13.442 4.066 -10.282 1.00 98.75 117 GLU A CA 1
ATOM 950 C C . GLU A 1 117 ? 12.642 3.223 -9.289 1.00 98.75 117 GLU A C 1
ATOM 952 O O . GLU A 1 117 ? 11.928 3.770 -8.457 1.00 98.75 117 GLU A O 1
ATOM 957 N N . ALA A 1 118 ? 12.824 1.901 -9.313 1.00 98.81 118 ALA A N 1
ATOM 958 C CA . ALA A 1 118 ? 12.177 0.977 -8.392 1.00 98.81 118 ALA A CA 1
ATOM 959 C C . ALA A 1 118 ? 12.530 1.292 -6.929 1.00 98.81 118 ALA A C 1
ATOM 961 O O . ALA A 1 118 ? 11.643 1.412 -6.084 1.00 98.81 118 ALA A O 1
ATOM 962 N N . ARG A 1 119 ? 13.818 1.511 -6.635 1.00 98.75 119 ARG A N 1
ATOM 963 C CA . ARG A 1 119 ? 14.284 1.919 -5.297 1.00 98.75 119 ARG A CA 1
ATOM 964 C C . ARG A 1 119 ? 13.806 3.311 -4.885 1.00 98.75 119 ARG A C 1
ATOM 966 O O . ARG A 1 119 ? 13.672 3.567 -3.692 1.00 98.75 119 ARG A O 1
ATOM 973 N N . ASN A 1 120 ? 13.556 4.200 -5.844 1.00 98.81 120 ASN A N 1
ATOM 974 C CA . ASN A 1 120 ? 13.028 5.531 -5.563 1.00 98.81 120 ASN A CA 1
ATOM 975 C C . ASN A 1 120 ? 11.555 5.492 -5.144 1.00 98.81 120 ASN A C 1
ATOM 977 O O . ASN A 1 120 ? 11.153 6.353 -4.370 1.00 98.81 120 ASN A O 1
ATOM 981 N N . VAL A 1 121 ? 10.774 4.509 -5.605 1.00 98.81 121 VAL A N 1
ATOM 982 C CA . VAL A 1 121 ? 9.309 4.494 -5.422 1.00 98.81 121 VAL A CA 1
ATOM 983 C C . VAL A 1 121 ? 8.795 3.391 -4.505 1.00 98.81 121 VAL A C 1
ATOM 985 O O . VAL A 1 121 ? 7.640 3.443 -4.090 1.00 98.81 121 VAL A O 1
ATOM 988 N N . ILE A 1 122 ? 9.608 2.379 -4.194 1.00 98.88 122 ILE A N 1
ATOM 989 C CA . ILE A 1 122 ? 9.193 1.275 -3.326 1.00 98.88 122 ILE A CA 1
ATOM 990 C C . ILE A 1 122 ? 8.797 1.779 -1.934 1.00 98.88 122 ILE A C 1
ATOM 992 O O . ILE A 1 122 ? 9.521 2.560 -1.312 1.00 98.88 122 ILE A O 1
ATOM 996 N N . THR A 1 123 ? 7.659 1.296 -1.442 1.00 98.88 123 THR A N 1
ATOM 997 C CA . THR A 1 123 ? 7.236 1.447 -0.050 1.00 98.88 123 THR A CA 1
ATOM 998 C C . THR A 1 123 ? 6.879 0.102 0.556 1.00 98.88 123 THR A C 1
ATOM 1000 O O . THR A 1 123 ? 6.404 -0.792 -0.149 1.00 98.88 123 THR A O 1
ATOM 1003 N N . ILE A 1 124 ? 7.093 -0.028 1.865 1.00 98.75 124 ILE A N 1
ATOM 1004 C CA . ILE A 1 124 ? 6.737 -1.228 2.626 1.00 98.75 124 ILE A CA 1
ATOM 1005 C C . ILE A 1 124 ? 5.638 -0.913 3.630 1.00 98.75 124 ILE A C 1
ATOM 1007 O O . ILE A 1 124 ? 5.761 0.026 4.412 1.00 98.75 124 ILE A O 1
ATOM 1011 N N . GLU A 1 125 ? 4.591 -1.728 3.612 1.00 98.56 125 GLU A N 1
ATOM 1012 C CA . GLU A 1 125 ? 3.436 -1.614 4.498 1.00 98.56 125 GLU A CA 1
ATOM 1013 C C . GLU A 1 125 ? 3.400 -2.728 5.550 1.00 98.56 125 GLU A C 1
ATOM 1015 O O . GLU A 1 125 ? 3.684 -3.895 5.243 1.00 98.56 125 GLU A O 1
ATOM 1020 N N . ASN A 1 126 ? 2.992 -2.382 6.776 1.00 98.31 126 ASN A N 1
ATOM 1021 C CA . ASN A 1 126 ? 2.724 -3.361 7.830 1.00 98.31 126 ASN A CA 1
ATOM 1022 C C . ASN A 1 126 ? 1.499 -4.238 7.512 1.00 98.31 126 ASN A C 1
ATOM 1024 O O . ASN A 1 126 ? 0.483 -3.767 7.017 1.00 98.31 126 ASN A O 1
ATOM 1028 N N . ASP A 1 127 ? 1.588 -5.520 7.860 1.00 95.12 127 ASP A N 1
ATOM 1029 C CA . ASP A 1 127 ? 0.535 -6.528 7.680 1.00 95.12 127 ASP A CA 1
ATOM 1030 C C . ASP A 1 127 ? 0.018 -7.009 9.043 1.00 95.12 127 ASP A C 1
ATOM 1032 O O . ASP A 1 127 ? 0.761 -7.084 10.031 1.00 95.12 127 ASP A O 1
ATOM 1036 N N . GLU A 1 128 ? -1.260 -7.370 9.114 1.00 94.00 128 GLU A N 1
ATOM 1037 C CA . GLU A 1 128 ? -1.891 -7.769 10.368 1.00 94.00 128 GLU A CA 1
ATOM 1038 C C . GLU A 1 128 ? -1.521 -9.193 10.796 1.00 94.00 128 GLU A C 1
ATOM 1040 O O . GLU A 1 128 ? -1.481 -9.501 11.992 1.00 94.00 128 GLU A O 1
ATOM 1045 N N . MET A 1 129 ? -1.191 -10.064 9.837 1.00 89.69 129 MET A N 1
ATOM 1046 C CA . MET A 1 129 ? -0.939 -11.484 10.093 1.00 89.69 129 MET A CA 1
ATOM 1047 C C . MET A 1 129 ? 0.544 -11.792 10.292 1.00 89.69 129 MET A C 1
ATOM 1049 O O . MET A 1 129 ? 0.930 -12.397 11.293 1.00 89.69 129 MET A O 1
ATOM 1053 N N . SER A 1 130 ? 1.383 -11.374 9.351 1.00 91.62 130 SER A N 1
ATOM 1054 C CA . SER A 1 130 ? 2.767 -11.836 9.238 1.00 91.62 130 SER A CA 1
ATOM 1055 C C . SER A 1 130 ? 3.714 -10.853 9.924 1.00 91.62 130 SER A C 1
ATOM 1057 O O . SER A 1 130 ? 4.180 -11.100 11.040 1.00 91.62 130 SER A O 1
ATOM 1059 N N . TRP A 1 131 ? 3.936 -9.704 9.285 1.00 97.25 131 TRP A N 1
ATOM 1060 C CA . TRP A 1 131 ? 4.966 -8.735 9.649 1.00 97.25 131 TRP A CA 1
ATOM 1061 C C . TRP A 1 131 ? 4.324 -7.386 9.975 1.00 97.25 131 TRP A C 1
ATOM 1063 O O . TRP A 1 131 ? 3.962 -6.629 9.078 1.00 97.25 131 TRP A O 1
ATOM 1073 N N . GLY A 1 132 ? 4.175 -7.105 11.272 1.00 98.06 132 GLY A N 1
ATOM 1074 C CA . GLY A 1 132 ? 3.585 -5.859 11.765 1.00 98.06 132 GLY A CA 1
ATOM 1075 C C . GLY A 1 132 ? 4.514 -4.645 11.654 1.00 98.06 132 GLY A C 1
ATOM 1076 O O . GLY A 1 132 ? 5.568 -4.688 11.012 1.00 98.06 132 GLY A O 1
ATOM 1077 N N . ILE A 1 133 ? 4.129 -3.558 12.327 1.00 98.19 133 ILE A N 1
ATOM 1078 C CA . ILE A 1 133 ? 4.863 -2.285 12.299 1.00 98.19 133 ILE A CA 1
ATOM 1079 C C . ILE A 1 133 ? 6.314 -2.427 12.776 1.00 98.19 133 ILE A C 1
ATOM 1081 O O . ILE A 1 133 ? 7.205 -1.881 12.136 1.00 98.19 133 ILE A O 1
ATOM 1085 N N . ASP A 1 134 ? 6.580 -3.227 13.813 1.00 98.25 134 ASP A N 1
ATOM 1086 C CA . ASP A 1 134 ? 7.936 -3.381 14.362 1.00 98.25 134 ASP A CA 1
ATOM 1087 C C . ASP A 1 134 ? 8.920 -3.943 13.329 1.00 98.25 134 ASP A C 1
ATOM 1089 O O . ASP A 1 134 ? 10.026 -3.430 13.185 1.00 98.25 134 ASP A O 1
ATOM 1093 N N . ALA A 1 135 ? 8.483 -4.930 12.541 1.00 98.56 135 ALA A N 1
ATOM 1094 C CA . ALA A 1 135 ? 9.283 -5.486 11.452 1.00 98.56 135 ALA A CA 1
ATOM 1095 C C . ALA A 1 135 ? 9.452 -4.481 10.301 1.00 98.56 135 ALA A C 1
ATOM 1097 O O . ALA A 1 135 ? 10.512 -4.402 9.686 1.00 98.56 135 ALA A O 1
ATOM 1098 N N . SER A 1 136 ? 8.420 -3.682 10.013 1.00 98.44 136 SER A N 1
ATOM 1099 C CA . SER A 1 136 ? 8.506 -2.626 8.995 1.00 98.44 136 SER A CA 1
ATOM 1100 C C . SER A 1 136 ? 9.524 -1.552 9.393 1.00 98.44 136 SER A C 1
ATOM 1102 O O . SER A 1 136 ? 10.293 -1.090 8.556 1.00 98.44 136 SER A O 1
ATOM 1104 N N . LEU A 1 137 ? 9.600 -1.209 10.681 1.00 98.75 137 LEU A N 1
ATOM 1105 C CA . LEU A 1 137 ? 10.540 -0.226 11.222 1.00 98.75 137 LEU A CA 1
ATOM 1106 C C . LEU A 1 137 ? 12.014 -0.649 11.123 1.00 98.75 137 LEU A C 1
ATOM 1108 O O . LEU A 1 137 ? 12.888 0.217 11.116 1.00 98.75 137 LEU A O 1
ATOM 1112 N N . GLU A 1 138 ? 12.319 -1.940 10.975 1.00 98.81 138 GLU A N 1
ATOM 1113 C CA . GLU A 1 138 ? 13.678 -2.400 10.640 1.00 98.81 138 GLU A CA 1
ATOM 1114 C C . GLU A 1 138 ? 14.134 -1.899 9.253 1.00 98.81 138 GLU A C 1
ATOM 1116 O O . GLU A 1 138 ? 15.329 -1.813 8.974 1.00 98.81 138 GLU A O 1
ATOM 1121 N N . LEU A 1 139 ? 13.188 -1.524 8.383 1.00 98.81 139 LEU A N 1
ATOM 1122 C CA . LEU A 1 139 ? 13.432 -1.077 7.011 1.00 98.81 139 LEU A CA 1
ATOM 1123 C C . LEU A 1 139 ? 13.428 0.449 6.849 1.00 98.81 139 LEU A C 1
ATOM 1125 O O . LEU A 1 139 ? 13.689 0.932 5.747 1.00 98.81 139 LEU A O 1
ATOM 1129 N N . GLU A 1 140 ? 13.193 1.223 7.913 1.00 98.38 140 GLU A N 1
ATOM 1130 C CA . GLU A 1 140 ? 12.992 2.684 7.853 1.00 98.38 140 GLU A CA 1
ATOM 1131 C C . GLU A 1 140 ? 14.167 3.465 7.233 1.00 98.38 140 GLU A C 1
ATOM 1133 O O . GLU A 1 140 ? 13.999 4.569 6.717 1.00 98.38 140 GLU A O 1
ATOM 1138 N N . LYS A 1 141 ? 15.387 2.911 7.302 1.00 98.31 141 LYS A N 1
ATOM 1139 C CA . LYS A 1 141 ? 16.587 3.520 6.706 1.00 98.31 141 LYS A CA 1
ATOM 1140 C C . LYS A 1 141 ? 16.782 3.111 5.246 1.00 98.31 141 LYS A C 1
ATOM 1142 O O . LYS A 1 141 ? 17.530 3.766 4.523 1.00 98.31 141 LYS A O 1
ATOM 1147 N N . HIS A 1 142 ? 16.089 2.070 4.796 1.00 98.62 142 HIS A N 1
ATOM 1148 C CA . HIS A 1 142 ? 16.232 1.481 3.470 1.00 98.62 142 HIS A CA 1
ATOM 1149 C C . HIS A 1 142 ? 15.171 1.989 2.489 1.00 98.62 142 HIS A C 1
ATOM 1151 O O . HIS A 1 142 ? 15.511 2.342 1.360 1.00 98.62 142 HIS A O 1
ATOM 1157 N N . VAL A 1 143 ? 13.913 2.068 2.924 1.00 98.75 143 VAL A N 1
ATOM 1158 C CA . VAL A 1 143 ? 12.741 2.404 2.096 1.00 98.75 143 VAL A CA 1
ATOM 1159 C C . VAL A 1 143 ? 11.763 3.276 2.881 1.00 98.75 143 VAL A C 1
ATOM 1161 O O . VAL A 1 143 ? 11.842 3.338 4.106 1.00 98.75 143 VAL A O 1
ATOM 1164 N N . ALA A 1 144 ? 10.837 3.936 2.184 1.00 98.81 144 ALA A N 1
ATOM 1165 C CA . ALA A 1 144 ? 9.731 4.611 2.853 1.00 98.81 144 ALA A CA 1
ATOM 1166 C C . ALA A 1 144 ? 8.703 3.585 3.356 1.00 98.81 144 ALA A C 1
ATOM 1168 O O . ALA A 1 144 ? 8.426 2.578 2.697 1.00 98.81 144 ALA A O 1
ATOM 1169 N N . LEU A 1 145 ? 8.150 3.842 4.535 1.00 98.88 145 LEU A N 1
ATOM 1170 C CA . LEU A 1 145 ? 7.204 2.961 5.208 1.00 98.88 145 LEU A CA 1
ATOM 1171 C C . LEU A 1 145 ? 5.786 3.511 5.112 1.00 98.88 145 LEU A C 1
ATOM 1173 O O . LEU A 1 145 ? 5.565 4.717 5.163 1.00 98.88 145 LEU A O 1
ATOM 1177 N N . VAL A 1 146 ? 4.815 2.620 4.999 1.00 98.88 146 VAL A N 1
ATOM 1178 C CA . VAL A 1 146 ? 3.392 2.954 4.977 1.00 98.88 146 VAL A CA 1
ATOM 1179 C C . VAL A 1 146 ? 2.762 2.320 6.194 1.00 98.88 146 VAL A C 1
ATOM 1181 O O . VAL A 1 146 ? 2.849 1.110 6.384 1.00 98.88 146 VAL A O 1
ATOM 1184 N N . LEU A 1 147 ? 2.141 3.154 7.020 1.00 98.88 147 LEU A N 1
ATOM 1185 C CA . LEU A 1 147 ? 1.337 2.671 8.126 1.00 98.88 147 LEU A CA 1
ATOM 1186 C C . LEU A 1 147 ? -0.066 2.367 7.605 1.00 98.88 147 LEU A C 1
ATOM 1188 O O . LEU A 1 147 ? -0.777 3.283 7.201 1.00 98.88 147 LEU A O 1
ATOM 1192 N N . ASP A 1 148 ? -0.470 1.106 7.636 1.00 98.81 148 ASP A N 1
ATOM 1193 C CA . ASP A 1 148 ? -1.882 0.747 7.621 1.00 98.81 148 ASP A CA 1
ATOM 1194 C C . ASP A 1 148 ? -2.376 0.654 9.062 1.00 98.81 148 ASP A C 1
ATOM 1196 O O . ASP A 1 148 ? -1.981 -0.231 9.834 1.00 98.81 148 ASP A O 1
ATOM 1200 N N . ILE A 1 149 ? -3.216 1.620 9.433 1.00 98.75 149 ILE A N 1
ATOM 1201 C CA . ILE A 1 149 ? -3.726 1.738 10.797 1.00 98.75 149 ILE A CA 1
ATOM 1202 C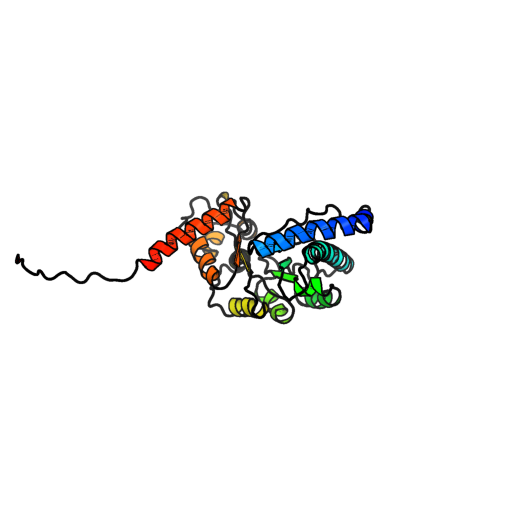 C . ILE A 1 149 ? -4.749 0.636 11.114 1.00 98.75 149 ILE A C 1
ATOM 1204 O O . ILE A 1 149 ? -4.810 0.181 12.256 1.00 98.75 149 ILE A O 1
ATOM 1208 N N . HIS A 1 150 ? -5.488 0.133 10.118 1.00 98.56 150 HIS A N 1
ATOM 1209 C CA . HIS A 1 150 ? -6.430 -0.977 10.296 1.00 98.56 150 HIS A CA 1
ATOM 1210 C C . HIS A 1 150 ? -5.689 -2.291 10.512 1.00 98.56 150 HIS A C 1
ATOM 1212 O O . HIS A 1 150 ? -5.989 -3.018 11.456 1.00 98.56 150 HIS A O 1
ATOM 1218 N N . HIS A 1 151 ? -4.663 -2.574 9.707 1.00 98.31 151 HIS A N 1
ATOM 1219 C CA . HIS A 1 151 ? -3.812 -3.743 9.906 1.00 98.31 151 HIS A CA 1
ATOM 1220 C C . HIS A 1 151 ? -3.123 -3.708 11.272 1.00 98.31 151 HIS A C 1
ATOM 1222 O O . HIS A 1 151 ? -3.041 -4.735 11.954 1.00 98.31 151 HIS A O 1
ATOM 1228 N N . HIS A 1 152 ? -2.658 -2.528 11.698 1.00 98.56 152 HIS A N 1
ATOM 1229 C CA . HIS A 1 152 ? -2.094 -2.349 13.034 1.00 98.56 152 HIS A CA 1
ATOM 1230 C C . HIS A 1 152 ? -3.121 -2.703 14.112 1.00 98.56 152 HIS A C 1
ATOM 1232 O O . HIS A 1 152 ? -2.856 -3.594 14.920 1.00 98.56 152 HIS A O 1
ATOM 1238 N N . TRP A 1 153 ? -4.316 -2.106 14.064 1.00 98.56 153 TRP A N 1
ATOM 1239 C CA . TRP A 1 153 ? -5.388 -2.378 15.023 1.00 98.56 153 TRP A CA 1
ATOM 1240 C C . TRP A 1 153 ? -5.819 -3.851 15.026 1.00 98.56 153 TRP A C 1
ATOM 1242 O O . TRP A 1 153 ? -5.933 -4.455 16.089 1.00 98.56 153 TRP A O 1
ATOM 1252 N N . VAL A 1 154 ? -5.988 -4.495 13.867 1.00 98.31 154 VAL A N 1
ATOM 1253 C CA . VAL A 1 154 ? -6.349 -5.924 13.809 1.00 98.31 154 VAL A CA 1
ATOM 1254 C C . VAL A 1 154 ? -5.273 -6.793 14.459 1.00 98.31 154 VAL A C 1
ATOM 1256 O O . VAL A 1 154 ? -5.586 -7.759 15.167 1.00 98.31 154 VAL A O 1
ATOM 1259 N N . ARG A 1 155 ? -3.996 -6.456 14.257 1.00 97.25 155 ARG A N 1
ATOM 1260 C CA . ARG A 1 155 ? -2.877 -7.194 14.843 1.00 97.25 155 ARG A CA 1
ATOM 1261 C C . ARG A 1 155 ? -2.817 -7.031 16.355 1.00 97.25 155 ARG A C 1
ATOM 1263 O O . ARG A 1 155 ? -2.737 -8.040 17.060 1.00 97.25 155 ARG A O 1
ATOM 1270 N N . THR A 1 156 ? -2.848 -5.799 16.847 1.00 97.75 156 THR A N 1
ATOM 1271 C CA . THR A 1 156 ? -2.473 -5.457 18.229 1.00 97.75 156 THR A CA 1
ATOM 1272 C C . THR A 1 156 ? -3.663 -5.134 19.131 1.00 97.75 156 THR A C 1
ATOM 1274 O O . THR A 1 156 ? -3.536 -5.247 20.342 1.00 97.75 156 THR A O 1
ATOM 1277 N N . GLY A 1 157 ? -4.811 -4.768 18.560 1.00 97.81 157 GLY A N 1
ATOM 1278 C CA . GLY A 1 157 ? -5.939 -4.149 19.262 1.00 97.81 157 GLY A CA 1
ATOM 1279 C C . GLY A 1 157 ? -5.734 -2.661 19.565 1.00 97.81 157 GLY A C 1
ATOM 1280 O O . GLY A 1 157 ? -6.592 -2.033 20.176 1.00 97.81 157 GLY A O 1
ATOM 1281 N N . GLU A 1 158 ? -4.605 -2.090 19.144 1.00 98.31 158 GLU A N 1
ATOM 1282 C CA . GLU A 1 158 ? -4.182 -0.743 19.501 1.00 98.31 158 GLU A CA 1
ATOM 1283 C C . GLU A 1 158 ? -4.620 0.293 18.461 1.00 98.31 158 GLU A C 1
ATOM 1285 O O . GLU A 1 158 ? -4.337 0.161 17.268 1.00 98.31 158 GLU A O 1
ATOM 1290 N N . TYR A 1 159 ? -5.216 1.387 18.932 1.00 98.44 159 TYR A N 1
ATOM 1291 C CA . TYR A 1 159 ? -5.414 2.603 18.146 1.00 98.44 159 TYR A CA 1
ATOM 1292 C C . TYR A 1 159 ? -4.157 3.479 18.213 1.00 98.44 159 TYR A C 1
ATOM 1294 O O . TYR A 1 159 ? -4.068 4.386 19.044 1.00 98.44 159 TYR A O 1
ATOM 1302 N N . ILE A 1 160 ? -3.172 3.192 17.355 1.00 98.44 160 ILE A N 1
ATOM 1303 C CA . ILE A 1 160 ? -1.931 3.981 17.254 1.00 98.44 160 ILE A CA 1
ATOM 1304 C C . ILE A 1 160 ? -2.249 5.463 17.009 1.00 98.44 160 ILE A C 1
ATOM 1306 O O . ILE A 1 160 ? -3.186 5.782 16.281 1.00 98.44 160 ILE A O 1
ATOM 1310 N N . GLN A 1 161 ? -1.499 6.372 17.634 1.00 98.25 161 GLN A N 1
ATOM 1311 C CA . GLN A 1 161 ? -1.752 7.817 17.572 1.00 98.25 161 GLN A CA 1
ATOM 1312 C C . GLN A 1 161 ? -0.714 8.538 16.698 1.00 98.25 161 GLN A C 1
ATOM 1314 O O . GLN A 1 161 ? 0.424 8.077 16.608 1.00 98.25 161 GLN A O 1
ATOM 1319 N N . PRO A 1 162 ? -1.032 9.713 16.121 1.00 97.75 162 PRO A N 1
ATOM 1320 C CA . PRO A 1 162 ? -0.047 10.517 15.392 1.00 97.75 162 PRO A CA 1
ATOM 1321 C C . PRO A 1 162 ? 1.128 11.010 16.247 1.00 97.75 162 PRO A C 1
ATOM 1323 O O . PRO A 1 162 ? 2.134 11.435 15.697 1.00 97.75 162 PRO A O 1
ATOM 1326 N N . SER A 1 163 ? 1.005 10.981 17.576 1.00 97.69 163 SER A N 1
ATOM 1327 C CA . SER A 1 163 ? 2.087 11.312 18.510 1.00 97.69 163 SER A CA 1
ATOM 1328 C C . SER A 1 163 ? 2.984 10.119 18.862 1.00 97.69 163 SER A C 1
ATOM 1330 O O . SER A 1 163 ? 3.878 10.265 19.691 1.00 97.69 163 SER A O 1
ATOM 1332 N N . ASP A 1 164 ? 2.707 8.929 18.324 1.00 98.50 164 ASP A N 1
ATOM 1333 C CA . ASP A 1 164 ? 3.460 7.711 18.617 1.00 98.50 164 ASP A CA 1
ATOM 1334 C C . ASP A 1 164 ? 4.839 7.733 17.945 1.00 98.50 164 ASP A C 1
ATOM 1336 O O . ASP A 1 164 ? 4.962 8.020 16.752 1.00 98.50 164 ASP A O 1
ATOM 1340 N N . ASP A 1 165 ? 5.880 7.354 18.686 1.00 98.56 165 ASP A N 1
ATOM 1341 C CA . ASP A 1 165 ? 7.252 7.317 18.173 1.00 98.56 165 ASP A CA 1
ATOM 1342 C C . ASP A 1 165 ? 7.408 6.389 16.959 1.00 98.56 165 ASP A C 1
ATOM 1344 O O . ASP A 1 165 ? 8.189 6.676 16.050 1.00 98.56 165 ASP A O 1
ATOM 1348 N N . ARG A 1 166 ? 6.645 5.291 16.887 1.00 98.69 166 ARG A N 1
ATOM 1349 C CA . ARG A 1 166 ? 6.646 4.397 15.720 1.00 98.69 166 ARG A CA 1
ATOM 1350 C C . ARG A 1 166 ? 6.092 5.107 14.489 1.00 98.69 166 ARG A C 1
ATOM 1352 O O . ARG A 1 166 ? 6.640 4.935 13.403 1.00 98.69 166 ARG A O 1
ATOM 1359 N N . TYR A 1 167 ? 5.056 5.933 14.643 1.00 98.75 167 TYR A N 1
ATOM 1360 C CA . TYR A 1 167 ? 4.540 6.740 13.539 1.00 98.75 167 TYR A CA 1
ATOM 1361 C C . TYR A 1 167 ? 5.523 7.845 13.139 1.00 98.75 167 TYR A C 1
ATOM 1363 O O . TYR A 1 167 ? 5.769 8.020 11.948 1.00 98.75 167 TYR A O 1
ATOM 1371 N N . HIS A 1 168 ? 6.167 8.527 14.090 1.00 98.69 168 HIS A N 1
ATOM 1372 C CA . HIS A 1 168 ? 7.221 9.498 13.766 1.00 98.69 168 HIS A CA 1
ATOM 1373 C C . HIS A 1 168 ? 8.351 8.867 12.938 1.00 98.69 168 HIS A C 1
ATOM 1375 O O . HIS A 1 168 ? 8.781 9.433 11.937 1.00 98.69 168 HIS A O 1
ATOM 1381 N N . ARG A 1 169 ? 8.767 7.642 13.274 1.00 98.81 169 ARG A N 1
ATOM 1382 C CA . ARG A 1 169 ? 9.757 6.888 12.488 1.00 98.81 169 ARG A CA 1
ATOM 1383 C C . ARG A 1 169 ? 9.260 6.530 11.084 1.00 98.81 169 ARG A C 1
ATOM 1385 O O . ARG A 1 169 ? 10.035 6.585 10.126 1.00 98.81 169 ARG A O 1
ATOM 1392 N N . VAL A 1 170 ? 7.969 6.209 10.938 1.00 98.81 170 VAL A N 1
ATOM 1393 C CA . VAL A 1 170 ? 7.330 6.069 9.620 1.00 98.81 170 VAL A CA 1
ATOM 1394 C C . VAL A 1 170 ? 7.437 7.384 8.854 1.00 98.81 170 VAL A C 1
ATOM 1396 O O . VAL A 1 170 ? 7.917 7.355 7.727 1.00 98.81 170 VAL A O 1
ATOM 1399 N N . VAL A 1 171 ? 7.090 8.529 9.450 1.00 98.81 171 VAL A N 1
ATOM 1400 C CA . VAL A 1 171 ? 7.212 9.857 8.818 1.00 98.81 171 VAL A CA 1
ATOM 1401 C C . VAL A 1 171 ? 8.654 10.134 8.374 1.00 98.81 171 VAL A C 1
ATOM 1403 O O . VAL A 1 171 ? 8.885 10.482 7.214 1.00 98.81 171 VAL A O 1
ATOM 1406 N N . ASP A 1 172 ? 9.632 9.897 9.247 1.00 98.75 172 ASP A N 1
ATOM 1407 C CA . ASP A 1 172 ? 11.055 10.119 8.967 1.00 98.75 172 ASP A CA 1
ATOM 1408 C C . ASP A 1 172 ? 11.570 9.274 7.791 1.00 98.75 172 ASP A C 1
ATOM 1410 O O . ASP A 1 172 ? 12.426 9.727 7.021 1.00 98.75 172 ASP A O 1
ATOM 1414 N N . SER A 1 173 ? 11.026 8.066 7.594 1.00 98.81 173 SER A N 1
ATOM 1415 C CA . SER A 1 173 ? 11.395 7.190 6.470 1.00 98.81 173 SER A CA 1
ATOM 1416 C C . SER A 1 173 ? 11.081 7.793 5.091 1.00 98.81 173 SER A C 1
ATOM 1418 O O . SER A 1 173 ? 11.710 7.421 4.097 1.00 98.81 173 SER A O 1
ATOM 1420 N N . TRP A 1 174 ? 10.172 8.777 5.021 1.00 98.75 174 TRP A N 1
ATOM 1421 C CA . TRP A 1 174 ? 9.848 9.518 3.796 1.00 98.75 174 TRP A CA 1
ATOM 1422 C C . TRP A 1 174 ? 10.803 10.677 3.503 1.00 98.75 174 TRP A C 1
ATOM 1424 O O . TRP A 1 174 ? 10.724 11.276 2.431 1.00 98.75 174 TRP A O 1
ATOM 1434 N N . ARG A 1 175 ? 11.746 10.976 4.408 1.00 98.25 175 ARG A N 1
ATOM 1435 C CA . ARG A 1 175 ? 12.865 11.906 4.168 1.00 98.25 175 ARG A CA 1
ATOM 1436 C C . ARG A 1 175 ? 12.405 13.299 3.718 1.00 98.25 175 ARG A C 1
ATOM 1438 O O . ARG A 1 175 ? 12.987 13.897 2.816 1.00 98.25 175 ARG A O 1
ATOM 1445 N N . GLY A 1 176 ? 11.343 13.802 4.347 1.00 97.94 176 GLY A N 1
ATOM 1446 C CA . GLY A 1 176 ? 10.755 15.114 4.061 1.00 97.94 176 GLY A CA 1
ATOM 1447 C C . GLY A 1 176 ? 9.683 15.116 2.968 1.00 97.94 176 GLY A C 1
ATOM 1448 O O . GLY A 1 176 ? 8.998 16.124 2.807 1.00 97.94 176 GLY A O 1
ATOM 1449 N N . VAL A 1 177 ? 9.477 14.004 2.253 1.00 98.31 177 VAL A N 1
ATOM 1450 C CA . VAL A 1 177 ? 8.279 13.820 1.423 1.00 98.31 177 VAL A CA 1
ATOM 1451 C C . VAL A 1 177 ? 7.095 13.540 2.343 1.00 98.31 177 VAL A C 1
ATOM 1453 O O . VAL A 1 177 ? 7.225 12.821 3.329 1.00 98.31 177 VAL A O 1
ATOM 1456 N N . ARG A 1 178 ? 5.921 14.096 2.032 1.00 98.19 178 ARG A N 1
ATOM 1457 C CA . ARG A 1 178 ? 4.709 13.825 2.810 1.00 98.19 178 ARG A CA 1
ATOM 1458 C C . ARG A 1 178 ? 4.418 12.311 2.827 1.00 98.19 178 ARG A C 1
ATOM 1460 O O . ARG A 1 178 ? 4.346 11.714 1.750 1.00 98.19 178 ARG A O 1
ATOM 1467 N N . PRO A 1 179 ? 4.223 11.677 3.990 1.00 98.50 179 PRO A N 1
ATOM 1468 C CA . PRO A 1 179 ? 3.884 10.261 4.075 1.00 98.50 179 PRO A CA 1
ATOM 1469 C C . PRO A 1 179 ? 2.522 9.902 3.489 1.00 98.50 179 PRO A C 1
ATOM 1471 O O . PRO A 1 179 ? 1.676 10.764 3.243 1.00 98.50 179 PRO A O 1
ATOM 1474 N N . VAL A 1 180 ? 2.313 8.602 3.302 1.00 98.69 180 VAL A N 1
ATOM 1475 C CA . VAL A 1 180 ? 1.007 8.010 3.003 1.00 98.69 180 VAL A CA 1
ATOM 1476 C C . VAL A 1 180 ? 0.704 6.972 4.070 1.00 98.69 180 VAL A C 1
ATOM 1478 O O . VAL A 1 180 ? 1.553 6.124 4.347 1.00 98.69 180 VAL A O 1
ATOM 1481 N N . ILE A 1 181 ? -0.510 7.008 4.608 1.00 98.75 181 ILE A N 1
ATOM 1482 C CA . ILE A 1 181 ? -1.070 5.926 5.417 1.00 98.75 181 ILE A CA 1
ATOM 1483 C C . ILE A 1 181 ? -2.212 5.247 4.667 1.00 98.75 181 ILE A C 1
ATOM 1485 O O . ILE A 1 181 ? -2.826 5.837 3.772 1.00 98.75 181 ILE A O 1
ATOM 1489 N N . HIS A 1 182 ? -2.497 4.004 5.022 1.00 98.81 182 HIS A N 1
ATOM 1490 C CA . HIS A 1 182 ? -3.696 3.307 4.582 1.00 98.81 182 HIS A CA 1
ATOM 1491 C C . HIS A 1 182 ? -4.723 3.286 5.701 1.00 98.81 182 HIS A C 1
ATOM 1493 O O . HIS A 1 182 ? -4.378 3.206 6.881 1.00 98.81 182 HIS A O 1
ATOM 1499 N N . TYR A 1 183 ? -5.985 3.390 5.307 1.00 98.50 183 TYR A N 1
ATOM 1500 C CA . TYR A 1 183 ? -7.108 3.377 6.220 1.00 98.50 183 TYR A CA 1
ATOM 1501 C C . TYR A 1 183 ? -8.214 2.468 5.695 1.00 98.50 183 TYR A C 1
ATOM 1503 O O . TYR A 1 183 ? -8.705 2.640 4.575 1.00 98.50 183 TYR A O 1
ATOM 1511 N N . SER A 1 184 ? -8.649 1.553 6.552 1.00 98.25 184 SER A N 1
ATOM 1512 C CA . SER A 1 184 ? -9.893 0.814 6.412 1.00 98.25 184 SER A CA 1
ATOM 1513 C C . SER A 1 184 ? -10.570 0.644 7.771 1.00 98.25 184 SER A C 1
ATOM 1515 O O . SER A 1 184 ? -10.032 1.018 8.810 1.00 98.25 184 SER A O 1
ATOM 1517 N N . VAL A 1 185 ? -11.755 0.048 7.759 1.00 97.62 185 VAL A N 1
ATOM 1518 C CA . VAL A 1 185 ? -12.456 -0.418 8.954 1.00 97.62 185 VAL A CA 1
ATOM 1519 C C . VAL A 1 185 ? -13.037 -1.799 8.668 1.00 97.62 185 VAL A C 1
ATOM 1521 O O . VAL A 1 185 ? -13.364 -2.115 7.517 1.00 97.62 185 VAL A O 1
ATOM 1524 N N . SER A 1 186 ? -13.174 -2.619 9.713 1.00 97.88 186 SER A N 1
ATOM 1525 C CA . SER A 1 186 ? -13.843 -3.923 9.634 1.00 97.88 186 SER A CA 1
ATOM 1526 C C . SER A 1 186 ? -15.213 -3.792 8.968 1.00 97.88 186 SER A C 1
ATOM 1528 O O . SER A 1 186 ? -15.922 -2.808 9.184 1.00 97.88 186 SER A O 1
ATOM 1530 N N . ARG A 1 187 ? -15.605 -4.807 8.197 1.00 97.31 187 ARG A N 1
ATOM 1531 C CA . ARG A 1 187 ? -16.910 -4.857 7.524 1.00 97.31 187 ARG A CA 1
ATOM 1532 C C . ARG A 1 187 ? -18.093 -4.539 8.443 1.00 97.31 187 ARG A C 1
ATOM 1534 O O . ARG A 1 187 ? -18.239 -5.118 9.519 1.00 97.31 187 ARG A O 1
ATOM 1541 N N . GLU A 1 188 ? -18.980 -3.685 7.950 1.00 94.25 188 GLU A N 1
ATOM 1542 C CA . GLU A 1 188 ? -20.245 -3.310 8.586 1.00 94.25 188 GLU A CA 1
ATOM 1543 C C . GLU A 1 188 ? -21.168 -4.515 8.814 1.00 94.25 188 GLU A C 1
ATOM 1545 O O . GLU A 1 188 ? -21.851 -4.597 9.830 1.00 94.25 188 GLU A O 1
ATOM 1550 N N . ASP A 1 189 ? -21.156 -5.488 7.900 1.00 95.50 189 ASP A N 1
ATOM 1551 C CA . ASP A 1 189 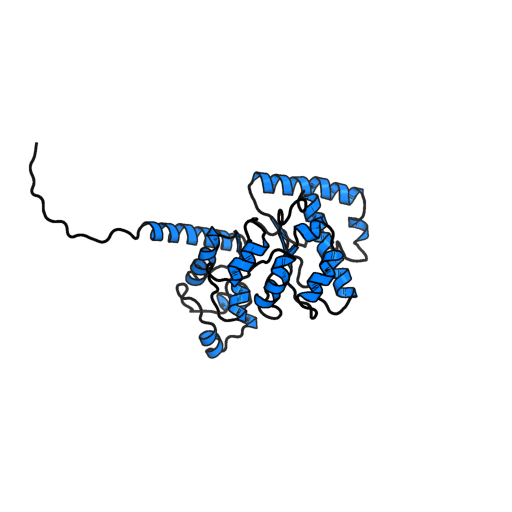? -21.977 -6.698 8.003 1.00 95.50 189 ASP A CA 1
ATOM 1552 C C . ASP A 1 189 ? -21.395 -7.754 8.959 1.00 95.50 189 ASP A C 1
ATOM 1554 O O . ASP A 1 189 ? -22.027 -8.781 9.212 1.00 95.50 189 ASP A O 1
ATOM 1558 N N . LEU A 1 190 ? -20.197 -7.504 9.499 1.00 96.06 190 LEU A N 1
ATOM 1559 C CA . LEU A 1 190 ? -19.596 -8.301 10.560 1.00 96.06 190 LEU A CA 1
ATOM 1560 C C . LEU A 1 190 ? -19.956 -7.728 11.933 1.00 96.06 190 LEU A C 1
ATOM 1562 O O . LEU A 1 190 ? -20.349 -8.484 12.815 1.00 96.06 190 LEU A O 1
ATOM 1566 N N . LEU A 1 191 ? -19.846 -6.409 12.110 1.00 95.19 191 LEU A N 1
ATOM 1567 C CA . LEU A 1 191 ? -20.100 -5.717 13.380 1.00 95.19 191 LEU A CA 1
ATOM 1568 C C . LEU A 1 191 ? -21.522 -5.137 13.446 1.00 95.19 191 LEU A C 1
ATOM 1570 O O . LEU A 1 191 ? -21.731 -3.965 13.755 1.00 95.19 191 LEU A O 1
ATOM 1574 N N . VAL A 1 192 ? -22.518 -5.974 13.145 1.00 94.12 192 VAL A N 1
ATOM 1575 C CA . VAL A 1 192 ? -23.929 -5.565 13.112 1.00 94.12 192 VAL A CA 1
ATOM 1576 C C . VAL A 1 192 ? -24.396 -5.119 14.499 1.00 94.12 192 VAL A C 1
ATOM 1578 O O . VAL A 1 192 ? -24.295 -5.867 15.467 1.00 94.12 192 VAL A O 1
ATOM 1581 N N . GLY A 1 193 ? -24.957 -3.910 14.579 1.00 93.31 193 GLY A N 1
ATOM 1582 C CA . GLY A 1 193 ? -25.480 -3.340 15.824 1.00 93.31 193 GLY A CA 1
ATOM 1583 C C . GLY A 1 193 ? -24.426 -2.683 16.716 1.00 93.31 193 GLY A C 1
ATOM 1584 O O . GLY A 1 193 ? -24.788 -2.149 17.761 1.00 93.31 193 GLY A O 1
ATOM 1585 N N . HIS A 1 194 ? -23.153 -2.684 16.309 1.00 97.06 194 HIS A N 1
ATOM 1586 C CA . HIS A 1 194 ? -22.135 -1.872 16.963 1.00 97.06 194 HIS A CA 1
ATOM 1587 C C . HIS A 1 194 ? -22.446 -0.386 16.756 1.00 97.06 194 HIS A C 1
ATOM 1589 O O . HIS A 1 194 ? -22.790 0.037 15.650 1.00 97.06 194 HIS A O 1
ATOM 1595 N N . ASP A 1 195 ? -22.306 0.406 17.815 1.00 97.00 195 ASP A N 1
ATOM 1596 C CA . ASP A 1 195 ? -22.503 1.851 17.756 1.00 97.00 195 ASP A CA 1
ATOM 1597 C C . ASP A 1 195 ? -21.481 2.503 16.808 1.00 97.00 195 ASP A C 1
ATOM 1599 O O . ASP A 1 195 ? -20.279 2.242 16.893 1.00 97.00 195 ASP A O 1
ATOM 1603 N N . ALA A 1 196 ? -21.955 3.328 15.876 1.00 96.56 196 ALA A N 1
ATOM 1604 C CA . ALA A 1 196 ? -21.100 3.979 14.889 1.00 96.56 196 ALA A CA 1
ATOM 1605 C C . ALA A 1 196 ? -20.214 5.065 15.519 1.00 96.56 196 ALA A C 1
ATOM 1607 O O . ALA A 1 196 ? -19.163 5.368 14.961 1.00 96.56 196 ALA A O 1
ATOM 1608 N N . ASP A 1 197 ? -20.601 5.612 16.673 1.00 97.19 197 ASP A N 1
ATOM 1609 C CA . ASP A 1 197 ? -19.875 6.687 17.362 1.00 97.19 197 ASP A CA 1
ATOM 1610 C C . ASP A 1 197 ? -18.944 6.170 18.474 1.00 97.19 197 ASP A C 1
ATOM 1612 O O . ASP A 1 197 ? -18.336 6.948 19.209 1.00 97.19 197 ASP A O 1
ATOM 1616 N N . THR A 1 198 ? -18.776 4.849 18.568 1.00 97.75 198 THR A N 1
ATOM 1617 C CA . THR A 1 198 ? -17.880 4.195 19.526 1.00 97.75 198 THR A CA 1
ATOM 1618 C C . THR A 1 198 ? -16.775 3.433 18.790 1.00 97.75 198 THR A C 1
ATOM 1620 O O . THR A 1 198 ? -17.016 2.807 17.754 1.00 97.75 198 THR A O 1
ATOM 1623 N N . LEU A 1 199 ? -15.547 3.467 19.321 1.00 98.31 199 LEU A N 1
ATOM 1624 C CA . LEU A 1 199 ? -14.433 2.666 18.804 1.00 98.31 199 LEU A CA 1
ATOM 1625 C C . LEU A 1 199 ? -14.634 1.182 19.152 1.00 98.31 199 LEU A C 1
ATOM 1627 O O . LEU A 1 199 ? -14.772 0.868 20.336 1.00 98.31 199 LEU A O 1
ATOM 1631 N N . PRO A 1 200 ? -14.574 0.255 18.178 1.00 98.00 200 PRO A N 1
ATOM 1632 C CA . PRO A 1 200 ? -14.587 -1.171 18.480 1.00 98.00 200 PRO A CA 1
ATOM 1633 C C . PRO A 1 200 ? -13.407 -1.586 19.370 1.00 98.00 200 PRO A C 1
ATOM 1635 O O . PRO A 1 200 ? -12.246 -1.303 19.060 1.00 98.00 200 PRO A O 1
ATOM 1638 N N . ASN A 1 201 ? -13.685 -2.288 20.466 1.00 97.88 201 ASN A N 1
ATOM 1639 C CA . ASN A 1 201 ? -12.657 -2.818 21.358 1.00 97.88 201 ASN A CA 1
ATOM 1640 C C . ASN A 1 201 ? -12.270 -4.244 20.938 1.00 97.88 201 ASN A C 1
ATOM 1642 O O . ASN A 1 201 ? -13.119 -5.129 20.861 1.00 97.88 201 ASN A O 1
ATOM 1646 N N . MET A 1 202 ? -10.987 -4.481 20.655 1.00 97.88 202 MET A N 1
ATOM 1647 C CA . MET A 1 202 ? -10.527 -5.786 20.170 1.00 97.88 202 MET A CA 1
ATOM 1648 C C . MET A 1 202 ? -10.772 -6.914 21.181 1.00 97.88 202 MET A C 1
ATOM 1650 O O . MET A 1 202 ? -11.217 -7.983 20.774 1.00 97.88 202 MET A O 1
ATOM 1654 N N . ASP A 1 203 ? -10.511 -6.695 22.469 1.00 97.88 203 ASP A N 1
ATOM 1655 C CA . ASP A 1 203 ? -10.651 -7.738 23.489 1.00 97.88 203 ASP A CA 1
ATOM 1656 C C . ASP A 1 203 ? -12.122 -8.131 23.668 1.00 97.88 203 ASP A C 1
ATOM 1658 O O . ASP A 1 203 ? -12.451 -9.316 23.616 1.00 97.88 203 ASP A O 1
ATOM 1662 N N . GLU A 1 204 ? -13.026 -7.149 23.729 1.00 97.81 204 GLU A N 1
ATOM 1663 C CA . GLU A 1 204 ? -14.474 -7.396 23.797 1.00 97.81 204 GLU A CA 1
ATOM 1664 C C . GLU A 1 204 ? -14.987 -8.150 22.563 1.00 97.81 204 GLU A C 1
ATOM 1666 O O . GLU A 1 204 ? -15.793 -9.075 22.675 1.00 97.81 204 GLU A O 1
ATOM 1671 N N . LEU A 1 205 ? -14.503 -7.798 21.367 1.00 97.81 205 LEU A N 1
ATOM 1672 C CA . LEU A 1 205 ? -14.864 -8.507 20.139 1.00 97.81 205 LEU A CA 1
ATOM 1673 C C . LEU A 1 205 ? -14.393 -9.969 20.177 1.00 97.81 205 LEU A C 1
ATOM 1675 O O . LEU A 1 205 ? -15.122 -10.875 19.763 1.00 97.81 205 LEU A O 1
ATOM 1679 N N . LEU A 1 206 ? -13.188 -10.234 20.679 1.00 97.62 206 LEU A N 1
ATOM 1680 C CA . LEU A 1 206 ? -12.691 -11.603 20.814 1.00 97.62 206 LEU A CA 1
ATOM 1681 C C . LEU A 1 206 ? -13.488 -12.397 21.858 1.00 97.62 206 LEU A C 1
ATOM 1683 O O . LEU A 1 206 ? -13.809 -13.560 21.605 1.00 97.62 206 LEU A O 1
ATOM 1687 N N . GLU A 1 207 ? -13.866 -11.778 22.979 1.00 97.69 207 GLU A N 1
ATOM 1688 C CA . GLU A 1 207 ? -14.738 -12.381 23.998 1.00 97.69 207 GLU A CA 1
ATOM 1689 C C . GLU A 1 207 ? -16.129 -12.723 23.445 1.00 97.69 207 GLU A C 1
ATOM 1691 O O . GLU A 1 207 ? -16.693 -13.769 23.773 1.00 97.69 207 GLU A O 1
ATOM 1696 N N . GLN A 1 208 ? -16.650 -11.903 22.530 1.00 96.69 208 GLN A N 1
ATOM 1697 C CA . GLN A 1 208 ? -17.897 -12.158 21.797 1.00 96.69 208 GLN A CA 1
ATOM 1698 C C . GLN A 1 208 ? -17.755 -13.227 20.693 1.00 96.69 208 GLN A C 1
ATOM 1700 O O . GLN A 1 208 ? -18.741 -13.607 20.059 1.00 96.69 208 GLN A O 1
ATOM 1705 N N . GLY A 1 209 ? -16.546 -13.747 20.460 1.00 97.19 209 GLY A N 1
ATOM 1706 C CA . GLY A 1 209 ? -16.275 -14.830 19.513 1.00 97.19 209 GLY A CA 1
ATOM 1707 C C . GLY A 1 209 ? -15.919 -14.379 18.093 1.00 97.19 209 GLY A C 1
ATOM 1708 O O . GLY A 1 209 ? -15.809 -15.225 17.193 1.00 97.19 209 GLY A O 1
ATOM 1709 N N . PHE A 1 210 ? -15.703 -13.080 17.861 1.00 97.25 210 PHE A N 1
ATOM 1710 C CA . PHE A 1 210 ? -15.166 -12.601 16.589 1.00 97.25 210 PHE A CA 1
ATOM 1711 C C . PHE A 1 210 ? -13.732 -13.099 16.378 1.00 97.25 210 PHE A C 1
ATOM 1713 O O . PHE A 1 210 ? -12.989 -13.405 17.308 1.00 97.25 210 PHE A O 1
ATOM 1720 N N . LYS A 1 211 ? -13.323 -13.207 15.112 1.00 96.19 211 LYS A N 1
ATOM 1721 C CA . LYS A 1 211 ? -11.986 -13.685 14.732 1.00 96.19 211 LYS A CA 1
ATOM 1722 C C . LYS A 1 211 ? -11.230 -12.587 14.002 1.00 96.19 211 LYS A C 1
ATOM 1724 O O . LYS A 1 211 ? -11.764 -12.027 13.044 1.00 96.19 211 LYS A O 1
ATOM 1729 N N . LYS A 1 212 ? -9.959 -12.364 14.353 1.00 94.69 212 LYS A N 1
ATOM 1730 C CA . LYS A 1 212 ? -9.077 -11.391 13.671 1.00 94.69 212 LYS A CA 1
ATOM 1731 C C . LYS A 1 212 ? -9.038 -11.585 12.150 1.00 94.69 212 LYS A C 1
ATOM 1733 O O . LYS A 1 212 ? -9.106 -10.614 11.406 1.00 94.69 212 LYS A O 1
ATOM 1738 N N . GLN A 1 213 ? -9.066 -12.834 11.668 1.00 93.88 213 GLN A N 1
ATOM 1739 C CA . GLN A 1 213 ? -9.102 -13.130 10.226 1.00 93.88 213 GLN A CA 1
ATOM 1740 C C . GLN A 1 213 ? -10.376 -12.638 9.518 1.00 93.88 213 GLN A C 1
ATOM 1742 O O . GLN A 1 213 ? -10.391 -12.540 8.294 1.00 93.88 213 GLN A O 1
ATOM 1747 N N . LYS A 1 214 ? -11.458 -12.370 10.255 1.00 95.88 214 LYS A N 1
ATOM 1748 C CA . LYS A 1 214 ? -12.680 -11.757 9.720 1.00 95.88 214 LYS A CA 1
ATOM 1749 C C . LYS A 1 214 ? -12.656 -10.237 9.870 1.00 95.88 214 LYS A C 1
ATOM 1751 O O . LYS A 1 214 ? -13.063 -9.558 8.936 1.00 95.88 214 LYS A O 1
ATOM 1756 N N . LEU A 1 215 ? -12.115 -9.727 10.978 1.00 97.00 215 LEU A N 1
ATOM 1757 C CA . LEU A 1 215 ? -11.983 -8.289 11.249 1.00 97.00 215 LEU A CA 1
ATOM 1758 C C . LEU A 1 215 ? -11.045 -7.576 10.256 1.00 97.00 215 LEU A C 1
ATOM 1760 O O . LEU A 1 215 ? -11.303 -6.442 9.875 1.00 97.00 215 LEU A O 1
ATOM 1764 N N . ARG A 1 216 ? -10.016 -8.257 9.729 1.00 95.94 216 ARG A N 1
ATOM 1765 C CA . ARG A 1 216 ? -9.154 -7.702 8.659 1.00 95.94 216 ARG A CA 1
ATOM 1766 C C . ARG A 1 216 ? -9.888 -7.333 7.371 1.00 95.94 216 ARG A C 1
ATOM 1768 O O . ARG A 1 216 ? -9.367 -6.563 6.580 1.00 95.94 216 ARG A O 1
ATOM 1775 N N . ALA A 1 217 ? -11.058 -7.908 7.098 1.00 96.88 217 ALA A N 1
ATOM 1776 C CA . ALA A 1 217 ? -11.731 -7.666 5.831 1.00 96.88 217 ALA A CA 1
ATOM 1777 C C . ALA A 1 217 ? -12.264 -6.227 5.766 1.00 96.88 217 ALA A C 1
ATOM 1779 O O . ALA A 1 217 ? -13.009 -5.802 6.647 1.00 96.88 217 ALA A O 1
ATOM 1780 N N . HIS A 1 218 ? -11.903 -5.521 4.694 1.00 97.31 218 HIS A N 1
ATOM 1781 C CA . HIS A 1 218 ? -12.304 -4.133 4.466 1.00 97.31 218 HIS A CA 1
ATOM 1782 C C . HIS A 1 218 ? -13.803 -4.025 4.206 1.00 97.31 218 HIS A C 1
ATOM 1784 O O . HIS A 1 218 ? -14.363 -4.835 3.456 1.00 97.31 218 HIS A O 1
ATOM 1790 N N . SER A 1 219 ? -14.399 -3.009 4.814 1.00 97.19 219 SER A N 1
ATOM 1791 C CA . SER A 1 219 ? -15.787 -2.589 4.649 1.00 97.19 219 SER A CA 1
ATOM 1792 C C . SER A 1 219 ? -16.123 -2.108 3.239 1.00 97.19 219 SER A C 1
ATOM 1794 O O . SER A 1 219 ? -15.246 -1.787 2.421 1.00 97.19 219 SER A O 1
ATOM 1796 N N . ASP A 1 220 ? -17.423 -2.051 2.953 1.00 97.69 220 ASP A N 1
ATOM 1797 C CA . ASP A 1 220 ? -17.913 -1.433 1.727 1.00 97.69 220 ASP A CA 1
ATOM 1798 C C . ASP A 1 220 ? -17.803 0.089 1.825 1.00 97.69 220 ASP A C 1
ATOM 1800 O O . ASP A 1 220 ? -17.275 0.727 0.911 1.00 97.69 220 ASP A O 1
ATOM 1804 N N . MET A 1 221 ? -18.228 0.652 2.959 1.00 96.88 221 MET A N 1
ATOM 1805 C CA . MET A 1 221 ? -18.102 2.068 3.306 1.00 96.88 221 MET A CA 1
ATOM 1806 C C . MET A 1 221 ? -17.408 2.252 4.663 1.00 96.88 221 MET A C 1
ATOM 1808 O O . MET A 1 221 ? -17.453 1.384 5.526 1.00 96.88 221 MET A O 1
ATOM 1812 N N . MET A 1 222 ? -16.852 3.441 4.905 1.00 97.50 222 MET A N 1
ATOM 1813 C CA . MET A 1 222 ? -16.262 3.808 6.201 1.00 97.50 222 MET A CA 1
ATOM 1814 C C . MET A 1 222 ? -17.352 4.152 7.230 1.00 97.50 222 MET A C 1
ATOM 1816 O O . MET A 1 222 ? -17.626 5.317 7.510 1.00 97.50 222 MET A O 1
ATOM 1820 N N . TRP A 1 223 ? -18.058 3.120 7.697 1.00 97.38 223 TRP A N 1
ATOM 1821 C CA . TRP A 1 223 ? -19.337 3.222 8.409 1.00 97.38 223 TRP A CA 1
ATOM 1822 C C . TRP A 1 223 ? -19.242 3.698 9.866 1.00 97.38 223 TRP A C 1
ATOM 1824 O O . TRP A 1 223 ? -20.242 4.180 10.389 1.00 97.38 223 TRP A O 1
ATOM 1834 N N . ASN A 1 224 ? -18.083 3.555 10.513 1.00 98.12 224 ASN A N 1
ATOM 1835 C CA . ASN A 1 224 ? -17.888 3.909 11.919 1.00 98.12 224 ASN A CA 1
ATOM 1836 C C . ASN A 1 224 ? -17.247 5.304 12.040 1.00 98.12 224 ASN A C 1
ATOM 1838 O O . ASN A 1 224 ? -16.121 5.521 11.589 1.00 98.12 224 ASN A O 1
ATOM 1842 N N . ASN A 1 225 ? -17.969 6.239 12.653 1.00 97.88 225 ASN A N 1
ATOM 1843 C CA . ASN A 1 225 ? -17.576 7.635 12.821 1.00 97.88 225 ASN A CA 1
ATOM 1844 C C . ASN A 1 225 ? -16.389 7.794 13.774 1.00 97.88 225 ASN A C 1
ATOM 1846 O O . ASN A 1 225 ? -15.475 8.550 13.463 1.00 97.88 225 ASN A O 1
ATOM 1850 N N . ALA A 1 226 ? -16.343 7.043 14.876 1.00 97.94 226 ALA A N 1
ATOM 1851 C CA . ALA A 1 226 ? -15.224 7.132 15.815 1.00 97.94 226 ALA A CA 1
ATOM 1852 C C . ALA A 1 226 ? -13.902 6.664 15.182 1.00 97.94 226 ALA A C 1
ATOM 1854 O O . ALA A 1 226 ? -12.852 7.279 15.375 1.00 97.94 226 ALA A O 1
ATOM 1855 N N . VAL A 1 227 ? -13.948 5.600 14.373 1.00 98.44 227 VAL A N 1
ATOM 1856 C CA . VAL A 1 227 ? -12.785 5.122 13.612 1.00 98.44 227 VAL A CA 1
ATOM 1857 C C . VAL A 1 227 ? -12.403 6.137 12.521 1.00 98.44 227 VAL A C 1
ATOM 1859 O O . VAL A 1 227 ? -11.213 6.377 12.309 1.00 98.44 227 VAL A O 1
ATOM 1862 N N . ASN A 1 228 ? -13.381 6.791 11.879 1.00 98.50 228 ASN A N 1
ATOM 1863 C CA . ASN A 1 228 ? -13.124 7.888 10.939 1.00 98.50 228 ASN A CA 1
ATOM 1864 C C . ASN A 1 228 ? -12.409 9.064 11.615 1.00 98.50 228 ASN A C 1
ATOM 1866 O O . ASN A 1 228 ? -11.420 9.556 11.073 1.00 98.50 228 ASN A O 1
ATOM 1870 N N . ASP A 1 229 ? -12.874 9.493 12.790 1.00 98.00 229 ASP A N 1
ATOM 1871 C CA . ASP A 1 229 ? -12.255 10.574 13.561 1.00 98.00 229 ASP A CA 1
ATOM 1872 C C . ASP A 1 229 ? -10.810 10.233 13.919 1.00 98.00 229 ASP A C 1
ATOM 1874 O O . ASP A 1 229 ? -9.909 11.038 13.683 1.00 98.00 229 ASP A O 1
ATOM 1878 N N . TRP A 1 230 ? -10.568 9.010 14.399 1.00 98.25 230 TRP A N 1
ATOM 1879 C CA . TRP A 1 230 ? -9.224 8.515 14.684 1.00 98.25 230 TRP A CA 1
ATOM 1880 C C . TRP A 1 230 ? -8.314 8.532 13.448 1.00 98.25 230 TRP A C 1
ATOM 1882 O O . TRP A 1 230 ? -7.205 9.066 13.511 1.00 98.25 230 TRP A O 1
ATOM 1892 N N . ALA A 1 231 ? -8.774 8.006 12.311 1.00 98.38 231 ALA A N 1
ATOM 1893 C CA . ALA A 1 231 ? -8.001 8.014 11.071 1.00 98.38 231 ALA A CA 1
ATOM 1894 C C . ALA A 1 231 ? -7.678 9.445 10.605 1.00 98.38 231 ALA A C 1
ATOM 1896 O O . ALA A 1 231 ? -6.578 9.722 10.121 1.00 98.38 231 ALA A O 1
ATOM 1897 N N . LEU A 1 232 ? -8.619 10.377 10.778 1.00 98.12 232 LEU A N 1
ATOM 1898 C CA . LEU A 1 232 ? -8.458 11.776 10.386 1.00 98.12 232 LEU A CA 1
ATOM 1899 C C . LEU A 1 232 ? -7.449 12.546 11.247 1.00 98.12 232 LEU A C 1
ATOM 1901 O O . LEU A 1 232 ? -6.914 13.540 10.752 1.00 98.12 232 LEU A O 1
ATOM 1905 N N . LEU A 1 233 ? -7.096 12.070 12.449 1.00 97.62 233 LEU A N 1
ATOM 1906 C CA . LEU A 1 233 ? -6.013 12.658 13.256 1.00 97.62 233 LEU A CA 1
ATOM 1907 C C . LEU A 1 233 ? -4.664 12.659 12.516 1.00 97.62 233 LEU A C 1
ATOM 1909 O O . LEU A 1 233 ? -3.813 13.513 12.757 1.00 97.62 233 LEU A O 1
ATOM 1913 N N . PHE A 1 234 ? -4.461 11.727 11.583 1.00 98.31 234 PHE A N 1
ATOM 1914 C CA . PHE A 1 234 ? -3.245 11.642 10.772 1.00 98.31 234 PHE A CA 1
ATOM 1915 C C . PHE A 1 234 ? -3.254 12.594 9.568 1.00 98.31 234 PHE A C 1
ATOM 1917 O O . PHE A 1 234 ? -2.212 12.813 8.945 1.00 98.31 234 PHE A O 1
ATOM 1924 N N . ASN A 1 235 ? -4.408 13.171 9.213 1.00 96.00 235 ASN A N 1
ATOM 1925 C CA . ASN A 1 235 ? -4.586 13.871 7.942 1.00 96.00 235 ASN A CA 1
ATOM 1926 C C . ASN A 1 235 ? -3.780 15.172 7.832 1.00 96.00 235 ASN A C 1
ATOM 1928 O O . ASN A 1 235 ? -3.539 15.631 6.722 1.00 96.00 235 ASN A O 1
ATOM 1932 N N . ASP A 1 236 ? -3.311 15.751 8.936 1.00 95.00 236 ASP A N 1
ATOM 1933 C CA . ASP A 1 236 ? -2.426 16.921 8.885 1.00 95.00 236 ASP A CA 1
ATOM 1934 C C . ASP A 1 236 ? -0.992 16.539 8.492 1.00 95.00 236 ASP A C 1
ATOM 1936 O O . ASP A 1 236 ? -0.291 17.311 7.835 1.00 95.00 236 ASP A O 1
ATOM 1940 N N . THR A 1 237 ? -0.563 15.311 8.792 1.00 97.06 237 THR A N 1
ATOM 1941 C CA . THR A 1 237 ? 0.825 14.862 8.596 1.00 97.06 237 THR A CA 1
ATOM 1942 C C . THR A 1 237 ? 1.000 13.861 7.455 1.00 97.06 237 THR A C 1
ATOM 1944 O O . THR A 1 237 ? 2.101 13.778 6.920 1.00 97.06 237 THR A O 1
ATOM 1947 N N . ALA A 1 238 ? -0.057 13.177 7.004 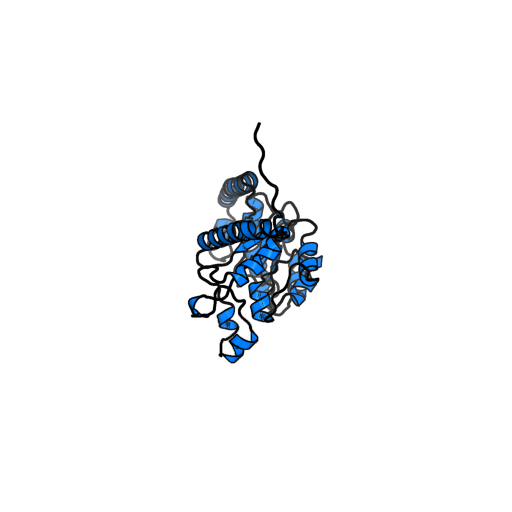1.00 98.31 238 ALA A N 1
ATOM 1948 C CA . ALA A 1 238 ? 0.004 12.210 5.906 1.00 98.31 238 ALA A CA 1
ATOM 1949 C C . ALA A 1 238 ? -1.199 12.281 4.953 1.00 98.31 238 ALA A C 1
ATOM 1951 O O . ALA A 1 238 ? -2.294 12.731 5.303 1.00 98.31 238 ALA A O 1
ATOM 1952 N N . ASP A 1 239 ? -1.002 11.805 3.724 1.00 98.38 239 ASP A N 1
ATOM 1953 C CA . ASP A 1 239 ? -2.113 11.490 2.826 1.00 98.38 239 ASP A CA 1
ATOM 1954 C C . ASP A 1 239 ? -2.764 10.172 3.259 1.00 98.38 239 ASP A C 1
ATOM 1956 O O . ASP A 1 239 ? -2.069 9.203 3.564 1.00 98.38 239 ASP A O 1
ATOM 1960 N N . ILE A 1 240 ? -4.096 10.113 3.249 1.00 98.25 240 ILE A N 1
ATOM 1961 C CA . ILE A 1 240 ? -4.847 8.916 3.644 1.00 98.25 240 ILE A CA 1
ATOM 1962 C C . ILE A 1 240 ? -5.356 8.208 2.389 1.00 98.25 240 ILE A C 1
ATOM 1964 O O . ILE A 1 240 ? -6.191 8.742 1.654 1.00 98.25 240 ILE A O 1
ATOM 1968 N N . MET A 1 241 ? -4.868 6.992 2.148 1.00 98.44 241 MET A N 1
ATOM 1969 C CA . MET A 1 241 ? -5.429 6.092 1.147 1.00 98.44 241 MET A CA 1
ATOM 1970 C C . MET A 1 241 ? -6.572 5.292 1.770 1.00 98.44 241 MET A C 1
ATOM 1972 O O . MET A 1 241 ? -6.351 4.433 2.619 1.00 98.44 241 MET A O 1
ATOM 1976 N N . VAL A 1 242 ? -7.791 5.558 1.316 1.00 98.31 242 VAL A N 1
ATOM 1977 C CA . VAL A 1 242 ? -9.000 4.867 1.774 1.00 98.31 242 VAL A CA 1
ATOM 1978 C C . VAL A 1 242 ? -9.138 3.527 1.052 1.00 98.31 242 VAL A C 1
ATOM 1980 O O . VAL A 1 242 ? -9.317 3.485 -0.167 1.00 98.31 242 VAL A O 1
ATOM 1983 N N . GLU A 1 243 ? -9.109 2.433 1.805 1.00 97.94 243 GLU A N 1
ATOM 1984 C CA . GLU A 1 243 ? -9.243 1.072 1.296 1.00 97.94 243 GLU A CA 1
ATOM 1985 C C . GLU A 1 243 ? -10.616 0.483 1.633 1.00 97.94 243 GLU A C 1
ATOM 1987 O O . GLU A 1 243 ? -10.820 -0.137 2.672 1.00 97.94 243 GLU A O 1
ATOM 1992 N N . SER A 1 244 ? -11.577 0.652 0.727 1.00 97.62 244 SER A N 1
ATOM 1993 C CA . SER A 1 244 ? -12.936 0.101 0.850 1.00 97.62 244 SER A CA 1
ATOM 1994 C C . SER A 1 244 ? -13.416 -0.502 -0.462 1.00 97.62 244 SER A C 1
ATOM 1996 O O . SER A 1 244 ? -12.856 -0.228 -1.531 1.00 97.62 244 SER A O 1
ATOM 1998 N N . LYS A 1 245 ? -14.489 -1.299 -0.416 1.00 97.50 245 LYS A N 1
ATOM 1999 C CA . LYS A 1 245 ? -15.071 -1.873 -1.640 1.00 97.50 245 LYS A CA 1
ATOM 2000 C C . LYS A 1 245 ? -15.754 -0.827 -2.518 1.00 97.50 245 LYS A C 1
ATOM 2002 O O . LYS A 1 245 ? -15.682 -0.950 -3.741 1.00 97.50 245 LYS A O 1
ATOM 2007 N N . HIS A 1 246 ? -16.340 0.224 -1.937 1.00 97.75 246 HIS A N 1
ATOM 2008 C CA . HIS A 1 246 ? -17.006 1.297 -2.690 1.00 97.75 246 HIS A CA 1
ATOM 2009 C C . HIS A 1 246 ? -16.089 2.470 -3.082 1.00 97.75 246 HIS A C 1
ATOM 2011 O O . HIS A 1 246 ? -16.559 3.465 -3.642 1.00 97.75 246 HIS A O 1
ATOM 2017 N N . LYS A 1 247 ? -14.771 2.340 -2.879 1.00 96.62 247 LYS A N 1
ATOM 2018 C CA . LYS A 1 247 ? -13.739 3.203 -3.479 1.00 96.62 247 LYS A CA 1
ATOM 2019 C C . LYS A 1 247 ? -13.993 4.700 -3.225 1.00 96.62 247 LYS A C 1
ATOM 2021 O O . LYS A 1 247 ? -13.998 5.150 -2.081 1.00 96.62 247 LYS A O 1
ATOM 2026 N N . ASN A 1 248 ? -14.196 5.479 -4.293 1.00 95.81 248 ASN A N 1
ATOM 2027 C CA . ASN A 1 248 ? -14.322 6.931 -4.244 1.00 95.81 248 ASN A CA 1
ATOM 2028 C C . ASN A 1 248 ? -15.544 7.400 -3.446 1.00 95.81 248 ASN A C 1
ATOM 2030 O O . ASN A 1 248 ? -15.480 8.471 -2.850 1.00 95.81 248 ASN A O 1
ATOM 2034 N N . LEU A 1 249 ? -16.622 6.609 -3.396 1.00 97.94 249 LEU A N 1
ATOM 2035 C CA . LEU A 1 249 ? -17.805 6.952 -2.604 1.00 97.94 249 LEU A CA 1
ATOM 2036 C C . LEU A 1 249 ? -17.465 6.978 -1.110 1.00 97.94 249 LEU A C 1
ATOM 2038 O O . LEU A 1 249 ? -17.851 7.901 -0.398 1.00 97.94 249 LEU A O 1
ATOM 2042 N N . ALA A 1 250 ? -16.684 6.004 -0.640 1.00 97.75 250 ALA A N 1
ATOM 2043 C CA . ALA A 1 250 ? -16.244 5.955 0.748 1.00 97.75 250 ALA A CA 1
ATOM 2044 C C . ALA A 1 250 ? -15.261 7.087 1.076 1.00 97.75 250 ALA A C 1
ATOM 2046 O O . ALA A 1 250 ? -15.388 7.716 2.123 1.00 97.75 250 ALA A O 1
ATOM 2047 N N . SER A 1 251 ? -14.318 7.398 0.177 1.00 97.12 251 SER A N 1
ATOM 2048 C CA . SER A 1 251 ? -13.385 8.511 0.403 1.00 97.12 251 SER A CA 1
ATOM 2049 C C . SER A 1 251 ? -14.071 9.879 0.372 1.00 97.12 251 SER A C 1
ATOM 2051 O O . SER A 1 251 ? -13.691 10.764 1.130 1.00 97.12 251 SER A O 1
ATOM 2053 N N . GLN A 1 252 ? -15.088 10.059 -0.481 1.00 97.06 252 GLN A N 1
ATOM 2054 C CA . GLN A 1 252 ? -15.908 11.275 -0.504 1.00 97.06 252 GLN A CA 1
ATOM 2055 C C . GLN A 1 252 ? -16.695 11.417 0.796 1.00 97.06 252 GLN A C 1
ATOM 2057 O O . GLN A 1 252 ? -16.643 12.472 1.418 1.00 97.06 252 GLN A O 1
ATOM 2062 N N . LYS A 1 253 ? -17.323 10.334 1.265 1.00 96.56 253 LYS A N 1
ATOM 2063 C CA . LYS A 1 253 ? -18.041 10.337 2.541 1.00 96.56 253 LYS A CA 1
ATOM 2064 C C . LYS A 1 253 ? -17.122 10.622 3.736 1.00 96.56 253 LYS A C 1
ATOM 2066 O O . LYS A 1 253 ? -17.514 11.349 4.640 1.00 96.56 253 LYS A O 1
ATOM 2071 N N . LEU A 1 254 ? -15.888 10.111 3.732 1.00 97.12 254 LEU A N 1
ATOM 2072 C CA . LEU A 1 254 ? -14.891 10.442 4.761 1.00 97.12 254 LEU A CA 1
ATOM 2073 C C . LEU A 1 254 ? -14.496 11.928 4.726 1.00 97.12 254 LEU A C 1
ATOM 2075 O O . LEU A 1 254 ? -14.304 12.545 5.771 1.00 97.12 254 LEU A O 1
ATOM 2079 N N . LEU A 1 255 ? -14.389 12.521 3.533 1.00 95.81 255 LEU A N 1
ATOM 2080 C CA . LEU A 1 255 ? -14.136 13.955 3.389 1.00 95.81 255 LEU A CA 1
ATOM 2081 C C . LEU A 1 255 ? -15.318 14.792 3.899 1.00 95.81 255 LEU A C 1
ATOM 2083 O O . LEU A 1 255 ? -15.100 15.766 4.613 1.00 95.81 255 LEU A O 1
ATOM 2087 N N . GLU A 1 256 ? -16.550 14.407 3.567 1.00 96.12 256 GLU A N 1
ATOM 2088 C CA . GLU A 1 256 ? -17.766 15.040 4.096 1.00 96.12 256 GLU A CA 1
ATOM 2089 C C . GLU A 1 256 ? -17.802 14.965 5.625 1.00 96.12 256 GLU A C 1
ATOM 2091 O O . GLU A 1 256 ? -18.034 15.981 6.278 1.00 96.12 256 GLU A O 1
ATOM 2096 N N . HIS A 1 257 ? -17.495 13.792 6.195 1.00 95.38 257 HIS A N 1
ATOM 2097 C CA . HIS A 1 257 ? -17.354 13.596 7.639 1.00 95.38 257 HIS A CA 1
ATOM 2098 C C . HIS A 1 257 ? -16.355 14.588 8.238 1.00 95.38 257 HIS A C 1
ATOM 2100 O O . HIS A 1 257 ? -16.728 15.347 9.126 1.00 95.38 257 HIS A O 1
ATOM 2106 N N . LYS A 1 258 ? -15.136 14.673 7.679 1.00 94.56 258 LYS A N 1
ATOM 2107 C CA . LYS A 1 258 ? -14.100 15.628 8.114 1.00 94.56 258 LYS A CA 1
ATOM 2108 C C . LYS A 1 258 ? -14.598 17.075 8.092 1.00 94.56 258 LYS A C 1
ATOM 2110 O O . LYS A 1 258 ? -14.363 17.823 9.034 1.00 94.56 258 LYS A O 1
ATOM 2115 N N . VAL A 1 259 ? -15.234 17.506 7.003 1.00 92.69 259 VAL A N 1
ATOM 2116 C CA . VAL A 1 259 ? -15.699 18.897 6.861 1.00 92.69 259 VAL A CA 1
ATOM 2117 C C . VAL A 1 259 ? -16.771 19.217 7.903 1.00 92.69 259 VAL A C 1
ATOM 2119 O O . VAL A 1 259 ? -16.727 20.282 8.518 1.00 92.69 259 VAL A O 1
ATOM 2122 N N . ASN A 1 260 ? -17.687 18.280 8.143 1.00 87.31 260 ASN A N 1
ATOM 2123 C CA . ASN A 1 260 ? -18.772 18.458 9.100 1.00 87.31 260 ASN A CA 1
ATOM 2124 C C . ASN A 1 260 ? -18.274 18.455 10.556 1.00 87.31 260 ASN A C 1
ATOM 2126 O O . ASN A 1 260 ? -18.763 19.253 11.349 1.00 87.31 260 ASN A O 1
ATOM 2130 N N . THR A 1 261 ? -17.265 17.648 10.905 1.00 77.62 261 THR A N 1
ATOM 2131 C CA . THR A 1 261 ? -16.692 17.620 12.265 1.00 77.62 261 THR A CA 1
ATOM 2132 C C . THR A 1 261 ? -15.694 18.756 12.534 1.00 77.62 261 THR A C 1
ATOM 2134 O O . THR A 1 261 ? -15.628 19.271 13.651 1.00 77.62 261 THR A O 1
ATOM 2137 N N . VAL A 1 262 ? -14.966 19.246 11.522 1.00 56.84 262 VAL A N 1
ATOM 2138 C CA . VAL A 1 262 ? -14.079 20.426 11.653 1.00 56.84 262 VAL A CA 1
ATOM 2139 C C . VAL A 1 262 ? -14.875 21.730 11.839 1.00 56.84 262 VAL A C 1
ATOM 2141 O O . VAL A 1 262 ? -14.391 22.657 12.497 1.00 56.84 262 VAL A O 1
ATOM 2144 N N . CYS A 1 263 ? -16.115 21.809 11.340 1.00 41.69 263 CYS A N 1
ATOM 2145 C CA . CYS A 1 263 ? -17.023 22.918 11.655 1.00 41.69 263 CYS A CA 1
ATOM 2146 C C . CYS A 1 263 ? -17.404 22.983 13.146 1.00 41.69 263 CYS A C 1
ATOM 2148 O O . CYS A 1 263 ? -17.594 24.085 13.662 1.00 41.69 263 CYS A O 1
ATOM 2150 N N . ASP A 1 264 ? -17.434 21.854 13.857 1.00 42.25 264 ASP A N 1
ATOM 2151 C CA . ASP A 1 264 ? -17.729 21.825 15.294 1.00 42.25 264 ASP A CA 1
ATOM 2152 C C . ASP A 1 264 ? -16.493 22.094 16.167 1.00 42.25 264 ASP A C 1
ATOM 2154 O O . ASP A 1 264 ? -16.600 22.753 17.201 1.00 42.25 264 ASP A O 1
ATOM 2158 N N . LEU A 1 265 ? -15.289 21.714 15.727 1.00 40.62 265 LEU A N 1
ATOM 2159 C CA . LEU A 1 265 ? -14.047 21.989 16.470 1.00 40.62 265 LEU A CA 1
ATOM 2160 C C . LEU A 1 265 ? -13.656 23.480 16.492 1.00 40.62 265 LEU A C 1
ATOM 2162 O O . LEU A 1 265 ? -13.037 23.936 17.454 1.00 40.62 265 LEU A O 1
ATOM 2166 N N . ASN A 1 266 ? -14.068 24.263 15.489 1.00 38.72 266 ASN A N 1
ATOM 2167 C CA . ASN A 1 266 ? -13.887 25.722 15.481 1.00 38.72 266 ASN A CA 1
ATOM 2168 C C . ASN A 1 266 ? -14.934 26.482 16.323 1.00 38.72 266 ASN A C 1
ATOM 2170 O O . ASN A 1 266 ? -14.758 27.675 16.566 1.00 38.72 266 ASN A O 1
ATOM 2174 N N . ASN A 1 267 ? -15.995 25.814 16.795 1.00 37.72 267 ASN A N 1
ATOM 2175 C CA . ASN A 1 267 ? -17.068 26.425 17.591 1.00 37.72 267 ASN A CA 1
ATOM 2176 C C . ASN A 1 267 ? -16.928 26.216 19.110 1.00 37.72 267 ASN A C 1
ATOM 2178 O O . ASN A 1 267 ? -17.698 26.791 19.881 1.00 37.72 267 ASN A O 1
ATOM 2182 N N . PHE A 1 268 ? -15.914 25.484 19.585 1.00 42.09 268 PHE A N 1
ATOM 2183 C CA . PHE A 1 268 ? -15.636 25.356 21.020 1.00 42.09 268 PHE A CA 1
ATOM 2184 C C . PHE A 1 268 ? -14.553 26.331 21.502 1.00 42.09 268 PHE A C 1
ATOM 2186 O O . PHE A 1 268 ? -13.404 25.957 21.731 1.00 42.09 268 PHE A O 1
ATOM 2193 N N . LYS A 1 269 ? -14.969 27.595 21.681 1.00 30.36 269 LYS A N 1
ATOM 2194 C CA . LYS A 1 269 ? -14.527 28.602 22.681 1.00 30.36 269 LYS A CA 1
ATOM 2195 C C . LYS A 1 269 ? -15.294 29.899 22.355 1.00 30.36 269 LYS A C 1
ATOM 2197 O O . LYS A 1 269 ? -14.991 30.556 21.373 1.00 30.36 269 LYS A O 1
ATOM 2202 N N . THR A 1 270 ? -16.317 30.297 23.107 1.00 28.78 270 THR A N 1
ATOM 2203 C CA . THR A 1 270 ? -16.176 30.792 24.481 1.00 28.78 270 THR A CA 1
ATOM 2204 C C . THR A 1 270 ? -17.364 30.446 25.382 1.00 28.78 270 THR A C 1
ATOM 2206 O O . THR A 1 270 ? -18.533 30.506 25.014 1.00 28.78 270 THR A O 1
ATOM 2209 N N . VAL A 1 271 ? -17.000 30.100 26.614 1.00 34.44 271 VAL A N 1
ATOM 2210 C CA . VAL A 1 271 ? -17.854 29.828 27.769 1.00 34.44 271 VAL A CA 1
ATOM 2211 C C . VAL A 1 271 ? -18.745 31.034 28.092 1.00 34.44 271 VAL A C 1
ATOM 2213 O O . VAL A 1 271 ? -18.278 32.172 28.127 1.00 34.44 271 VAL A O 1
ATOM 2216 N N . ASN A 1 272 ? -20.021 30.752 28.373 1.00 33.16 272 ASN A N 1
ATOM 2217 C CA . ASN A 1 272 ? -21.014 31.689 28.897 1.00 33.16 272 ASN A CA 1
ATOM 2218 C C . ASN A 1 272 ? -20.480 32.480 30.106 1.00 33.16 272 ASN A C 1
ATOM 2220 O O . ASN A 1 272 ? -20.230 31.907 31.166 1.00 33.16 272 ASN A O 1
ATOM 2224 N N . VAL A 1 273 ? -20.404 33.805 29.974 1.00 34.34 273 VAL A N 1
ATOM 2225 C CA . VAL A 1 273 ? -20.371 34.742 31.108 1.00 34.34 273 VAL A CA 1
ATOM 2226 C C . VAL A 1 273 ? -21.782 35.331 31.255 1.00 34.34 273 VAL A C 1
ATOM 2228 O O . VAL A 1 273 ? -22.371 35.710 30.236 1.00 34.34 273 VAL A O 1
ATOM 2231 N N . PRO A 1 274 ? -22.370 35.412 32.466 1.00 31.92 274 PRO A N 1
ATOM 2232 C CA . PRO A 1 274 ? -23.731 35.912 32.638 1.00 31.92 274 PRO A CA 1
ATOM 2233 C C . PRO A 1 274 ? -23.796 37.396 32.266 1.00 31.92 274 PRO A C 1
ATOM 2235 O O . PRO A 1 274 ? -23.038 38.207 32.797 1.00 31.92 274 PRO A O 1
ATOM 2238 N N . LYS A 1 275 ? -24.712 37.761 31.361 1.00 33.50 275 LYS A N 1
ATOM 2239 C CA . LYS A 1 275 ? -24.986 39.161 31.018 1.00 33.50 275 LYS A CA 1
ATOM 2240 C C . LYS A 1 275 ? -25.536 39.886 32.249 1.00 33.50 275 LYS A C 1
ATOM 2242 O O . LYS A 1 275 ? -26.657 39.615 32.668 1.00 33.50 275 LYS A O 1
ATOM 2247 N N . GLN A 1 276 ? -24.760 40.820 32.796 1.00 34.16 276 GLN A N 1
ATOM 2248 C CA . GLN A 1 276 ? -25.305 41.902 33.611 1.00 34.16 276 GLN A CA 1
ATOM 2249 C C . GLN A 1 276 ? -26.108 42.845 32.710 1.00 34.16 276 GLN A C 1
ATOM 2251 O O . GLN A 1 276 ? -25.668 43.216 31.620 1.00 34.16 276 GLN A O 1
ATOM 2256 N N . GLU A 1 277 ? -27.303 43.192 33.176 1.00 38.97 277 GLU A N 1
ATOM 2257 C CA . GLU A 1 277 ? -28.189 44.184 32.582 1.00 38.97 277 GLU A CA 1
ATOM 2258 C C . GLU A 1 277 ? -27.481 45.537 32.455 1.00 38.97 277 GLU A C 1
ATOM 2260 O O . GLU A 1 277 ? -26.957 46.068 33.434 1.00 38.97 277 GLU A O 1
ATOM 2265 N N . LEU A 1 278 ? -27.532 46.132 31.262 1.00 33.38 278 LEU A N 1
ATOM 2266 C CA . LEU A 1 278 ? -27.356 47.569 31.106 1.00 33.38 278 LEU A CA 1
ATOM 2267 C C . LEU A 1 278 ? -28.569 48.152 30.385 1.00 33.38 278 LEU A C 1
ATOM 2269 O O . LEU A 1 278 ? -28.871 47.871 29.226 1.00 33.38 278 LEU A O 1
ATOM 2273 N N . VAL A 1 279 ? -29.265 48.929 31.202 1.00 35.41 279 VAL A N 1
ATOM 2274 C CA . VAL A 1 279 ? -30.401 49.814 30.996 1.00 35.41 279 VAL A CA 1
ATOM 2275 C C . VAL A 1 279 ? -30.280 50.656 29.719 1.00 35.41 279 VAL A C 1
ATOM 2277 O O . VAL A 1 279 ? -29.213 51.134 29.344 1.00 35.41 279 VAL A O 1
ATOM 2280 N N . SER A 1 280 ? -31.435 50.866 29.089 1.00 33.81 280 SER A N 1
ATOM 2281 C CA . SER A 1 280 ? -31.691 51.777 27.975 1.00 33.81 280 SER A CA 1
ATOM 2282 C C . SER A 1 280 ? -31.148 53.197 28.168 1.00 33.81 280 SER A C 1
ATOM 2284 O O . SER A 1 280 ? -31.327 53.762 29.244 1.00 33.81 280 SER A O 1
ATOM 2286 N N . ALA A 1 281 ? -30.746 53.853 27.078 1.00 31.30 281 ALA A N 1
ATOM 2287 C CA . ALA A 1 281 ? -31.241 55.195 26.759 1.00 31.30 281 ALA A CA 1
ATOM 2288 C C . ALA A 1 281 ? -30.979 55.553 25.288 1.00 31.30 281 ALA A C 1
ATOM 2290 O O . ALA A 1 281 ? -29.898 55.347 24.751 1.00 31.30 281 ALA A O 1
ATOM 2291 N N . LYS A 1 282 ? -32.034 56.089 24.676 1.00 34.16 282 LYS A N 1
ATOM 2292 C CA . LYS A 1 282 ? -32.110 56.753 23.374 1.00 34.16 282 LYS A CA 1
ATOM 2293 C C . LYS A 1 282 ? -31.168 57.965 23.298 1.00 34.16 282 LYS A C 1
ATOM 2295 O O . LYS A 1 282 ? -31.161 58.746 24.247 1.00 34.16 282 LYS A O 1
ATOM 2300 N N . ALA A 1 283 ? -30.536 58.180 22.146 1.00 33.81 283 ALA A N 1
ATOM 2301 C CA . ALA A 1 283 ? -30.695 59.349 21.263 1.00 33.81 283 ALA A CA 1
ATOM 2302 C C . ALA A 1 283 ? -29.741 59.211 20.071 1.00 33.81 283 ALA A C 1
ATOM 2304 O O . ALA A 1 283 ? -28.558 58.894 20.315 1.00 33.81 283 ALA A O 1
#